Protein AF-A0A2N5LMN4-F1 (afdb_monomer_lite)

Structure (mmCIF, N/CA/C/O backbone):
data_AF-A0A2N5LMN4-F1
#
_entry.id   AF-A0A2N5LMN4-F1
#
loop_
_atom_site.group_PDB
_atom_site.id
_atom_site.type_symbol
_atom_site.label_atom_id
_atom_site.label_alt_id
_atom_site.label_comp_id
_atom_site.label_asym_id
_atom_site.label_entity_id
_atom_site.label_seq_id
_atom_site.pdbx_PDB_ins_code
_atom_site.Cartn_x
_atom_site.Cartn_y
_atom_site.Cartn_z
_atom_site.occupancy
_atom_site.B_iso_or_equiv
_atom_site.auth_seq_id
_atom_site.auth_comp_id
_atom_site.auth_asym_id
_atom_site.auth_atom_id
_atom_site.pdbx_PDB_model_num
ATOM 1 N N . ALA A 1 1 ? 57.954 19.249 -35.774 1.00 38.78 1 ALA A N 1
ATOM 2 C CA . ALA A 1 1 ? 56.878 18.925 -36.723 1.00 38.78 1 ALA A CA 1
ATOM 3 C C . ALA A 1 1 ? 55.792 18.229 -35.925 1.00 38.78 1 ALA A C 1
ATOM 5 O O . ALA A 1 1 ? 56.022 17.123 -35.459 1.00 38.78 1 ALA A O 1
ATOM 6 N N . THR A 1 2 ? 54.694 18.921 -35.638 1.00 41.50 2 THR A N 1
ATOM 7 C CA . THR A 1 2 ? 53.505 18.325 -35.022 1.00 41.50 2 THR A CA 1
ATOM 8 C C . THR A 1 2 ? 52.729 17.647 -36.142 1.00 41.50 2 THR A C 1
ATOM 10 O O . THR A 1 2 ? 52.097 18.325 -36.949 1.00 41.50 2 THR A O 1
ATOM 13 N N . GLY A 1 3 ? 52.885 16.331 -36.269 1.00 36.44 3 GLY A N 1
ATOM 14 C CA . GLY A 1 3 ? 52.046 15.541 -37.160 1.00 36.44 3 GLY A CA 1
ATOM 15 C C . GLY A 1 3 ? 50.649 15.480 -36.566 1.00 36.44 3 GLY A C 1
ATOM 16 O O . GLY A 1 3 ? 50.483 14.967 -35.465 1.00 36.44 3 GLY A O 1
ATOM 17 N N . SER A 1 4 ? 49.677 16.048 -37.273 1.00 46.72 4 SER A N 1
ATOM 18 C CA . SER A 1 4 ? 48.276 15.718 -37.049 1.00 46.72 4 SER A CA 1
ATOM 19 C C . SER A 1 4 ? 48.059 14.366 -37.710 1.00 46.72 4 SER A C 1
ATOM 21 O O . SER A 1 4 ? 48.217 14.258 -38.926 1.00 46.72 4 SER A O 1
ATOM 23 N N . ILE A 1 5 ? 47.778 13.339 -36.914 1.00 38.34 5 ILE A N 1
ATOM 24 C CA . ILE A 1 5 ? 47.216 12.103 -37.445 1.00 38.34 5 ILE A CA 1
ATOM 25 C C . ILE A 1 5 ? 45.751 12.459 -37.673 1.00 38.34 5 ILE A C 1
ATOM 27 O O . ILE A 1 5 ? 45.027 12.733 -36.719 1.00 38.34 5 ILE A O 1
ATOM 31 N N . VAL A 1 6 ? 45.383 12.652 -38.933 1.00 44.16 6 VAL A N 1
ATOM 32 C CA . VAL A 1 6 ? 43.977 12.664 -39.321 1.00 44.16 6 VAL A CA 1
ATOM 33 C C . VAL A 1 6 ? 43.634 11.194 -39.453 1.00 44.16 6 VAL A C 1
ATOM 35 O O . VAL A 1 6 ? 44.359 10.478 -40.144 1.00 44.16 6 VAL A O 1
ATOM 38 N N . ASP A 1 7 ? 42.624 10.755 -38.718 1.00 45.53 7 ASP A N 1
ATOM 39 C CA . ASP A 1 7 ? 42.033 9.444 -38.926 1.00 45.53 7 ASP A CA 1
ATOM 40 C C . ASP A 1 7 ? 41.632 9.312 -40.407 1.00 45.53 7 ASP A C 1
ATOM 42 O O . ASP A 1 7 ? 41.012 10.228 -40.959 1.00 45.53 7 ASP A O 1
ATOM 46 N N . GLU A 1 8 ? 42.086 8.248 -41.075 1.00 46.91 8 GLU A N 1
ATOM 47 C CA . GLU A 1 8 ? 41.847 8.049 -42.513 1.00 46.91 8 GLU A CA 1
ATOM 48 C C . GLU A 1 8 ? 40.387 7.682 -42.806 1.00 46.91 8 GLU A C 1
ATOM 50 O O . GLU A 1 8 ? 39.949 7.833 -43.949 1.00 46.91 8 GLU A O 1
ATOM 55 N N . ASP A 1 9 ? 39.621 7.301 -41.783 1.00 52.47 9 ASP A N 1
ATOM 56 C CA . ASP A 1 9 ? 38.286 6.729 -41.957 1.00 52.47 9 ASP A CA 1
ATOM 57 C C . ASP A 1 9 ? 37.180 7.804 -41.948 1.00 52.47 9 ASP A C 1
ATOM 59 O O . ASP A 1 9 ? 36.121 7.651 -42.562 1.00 52.47 9 ASP A O 1
ATOM 63 N N . ARG A 1 10 ? 37.465 9.004 -41.424 1.00 55.66 10 ARG A N 1
ATOM 64 C CA . ARG A 1 10 ? 36.512 10.128 -41.375 1.00 55.66 10 ARG A CA 1
ATOM 65 C C . ARG A 1 10 ? 36.539 11.002 -42.637 1.00 55.66 10 ARG A C 1
ATOM 67 O O . ARG A 1 10 ? 36.701 12.226 -42.581 1.00 55.66 10 ARG A O 1
ATOM 74 N N . VAL A 1 11 ? 36.383 10.385 -43.807 1.00 54.00 11 VAL A N 1
ATOM 75 C CA . VAL A 1 11 ? 36.211 11.089 -45.089 1.00 54.00 11 VAL A CA 1
ATOM 76 C C . VAL A 1 11 ? 34.722 11.289 -45.361 1.00 54.00 11 VAL A C 1
ATOM 78 O O . VAL A 1 11 ? 33.930 10.355 -45.317 1.00 54.00 11 VAL A O 1
ATOM 81 N N . ALA A 1 12 ? 34.313 12.515 -45.697 1.00 44.25 12 ALA A N 1
ATOM 82 C CA . ALA A 1 12 ? 32.936 12.777 -46.113 1.00 44.25 12 ALA A CA 1
ATOM 83 C C . ALA A 1 12 ? 32.581 11.927 -47.354 1.00 44.25 12 ALA A C 1
ATOM 85 O O . ALA A 1 12 ? 33.080 12.191 -48.450 1.00 44.25 12 ALA A O 1
ATOM 86 N N . GLY A 1 13 ? 31.730 10.912 -47.166 1.00 46.69 13 GLY A N 1
ATOM 87 C CA . GLY A 1 13 ? 31.318 9.957 -48.201 1.00 46.69 13 GLY A CA 1
ATOM 88 C C . GLY A 1 13 ? 32.035 8.598 -48.197 1.00 46.69 13 GLY A C 1
ATOM 89 O O . GLY A 1 13 ? 31.860 7.861 -49.165 1.00 46.69 13 GLY A O 1
ATOM 90 N N . SER A 1 14 ? 32.836 8.256 -47.175 1.00 49.00 14 SER A N 1
ATOM 91 C CA . SER A 1 14 ? 33.225 6.858 -46.916 1.00 49.00 14 SER A CA 1
ATOM 92 C C . SER A 1 14 ? 32.062 6.090 -46.271 1.00 49.00 14 SER A C 1
ATOM 94 O O . SER A 1 14 ? 31.255 6.664 -45.543 1.00 49.00 14 SER A O 1
ATOM 96 N N . GLU A 1 15 ? 31.978 4.790 -46.558 1.00 49.47 15 GLU A N 1
ATOM 97 C CA . GLU A 1 15 ? 31.007 3.849 -45.964 1.00 49.47 15 GLU A CA 1
ATOM 98 C C . GLU A 1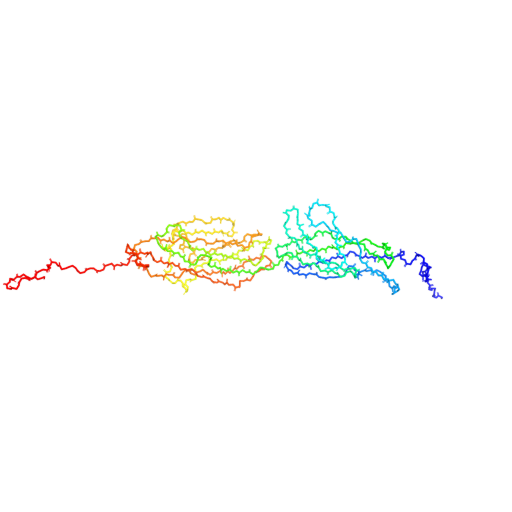 15 ? 31.416 3.413 -44.538 1.00 49.47 15 GLU A C 1
ATOM 100 O O . GLU A 1 15 ? 30.719 2.629 -43.910 1.00 49.47 15 GLU A O 1
ATOM 105 N N . ASP A 1 16 ? 32.553 3.909 -44.037 1.00 51.91 16 ASP A N 1
ATOM 106 C CA . ASP A 1 16 ? 33.175 3.526 -42.765 1.00 51.91 16 ASP A CA 1
ATOM 107 C C . ASP A 1 16 ? 33.390 4.774 -41.895 1.00 51.91 16 ASP A C 1
ATOM 109 O O . ASP A 1 16 ? 34.508 5.219 -41.661 1.00 51.91 16 ASP A O 1
ATOM 113 N N . ARG A 1 17 ? 32.289 5.442 -41.533 1.00 56.84 17 ARG A N 1
ATOM 114 C CA . ARG A 1 17 ? 32.296 6.650 -40.679 1.00 56.84 17 ARG A CA 1
ATOM 115 C C . ARG A 1 17 ? 31.965 6.351 -39.215 1.00 56.84 17 ARG A C 1
ATOM 117 O O . ARG A 1 17 ? 31.914 7.288 -38.433 1.00 56.84 17 ARG A O 1
ATOM 124 N N . LEU A 1 18 ? 31.709 5.081 -38.894 1.00 58.38 18 LEU A N 1
ATOM 125 C CA . LEU A 1 18 ? 31.114 4.614 -37.635 1.00 58.38 18 LEU A CA 1
ATOM 126 C C . LEU A 1 18 ? 31.925 3.484 -36.981 1.00 58.38 18 LEU A C 1
ATOM 128 O O . LEU A 1 18 ? 31.444 2.851 -36.049 1.00 58.38 18 LEU A O 1
ATOM 132 N N . GLY A 1 19 ? 33.145 3.204 -37.457 1.00 56.34 19 GLY A N 1
ATOM 133 C CA . GLY A 1 19 ? 33.986 2.111 -36.949 1.00 56.34 19 GLY A CA 1
ATOM 134 C C . GLY A 1 19 ? 34.370 2.216 -35.462 1.00 56.34 19 GLY A C 1
ATOM 135 O O . GLY A 1 19 ? 34.891 1.249 -34.906 1.00 56.34 19 GLY A O 1
ATOM 136 N N . ASP A 1 20 ? 34.105 3.358 -34.821 1.00 69.62 20 ASP A N 1
ATOM 137 C CA . ASP A 1 20 ? 34.269 3.627 -33.389 1.00 69.62 20 ASP A CA 1
ATOM 138 C C . ASP A 1 20 ? 32.973 4.105 -32.695 1.00 69.62 20 ASP A C 1
ATOM 140 O O . ASP A 1 20 ? 33.034 4.645 -31.582 1.00 69.62 20 ASP A O 1
ATOM 144 N N . PHE A 1 21 ? 31.805 3.911 -33.328 1.00 85.62 21 PHE A N 1
ATOM 145 C CA . PHE A 1 21 ? 30.525 4.205 -32.690 1.00 85.62 21 PHE A CA 1
ATOM 146 C C . PHE A 1 21 ? 30.340 3.311 -31.462 1.00 85.62 21 PHE A C 1
ATOM 148 O O . PHE A 1 21 ? 30.581 2.107 -31.513 1.00 85.62 21 PHE A O 1
ATOM 155 N N . ASN A 1 22 ? 29.934 3.931 -30.361 1.00 87.38 22 ASN A N 1
ATOM 156 C CA . ASN A 1 22 ? 29.545 3.257 -29.140 1.00 87.38 22 ASN A CA 1
ATOM 157 C C . ASN A 1 22 ? 28.448 4.082 -28.478 1.00 87.38 22 ASN A C 1
ATOM 159 O O . ASN A 1 22 ? 28.587 5.300 -28.316 1.00 87.38 22 ASN A O 1
ATOM 163 N N . ASP A 1 23 ? 27.419 3.392 -28.046 1.00 92.25 23 ASP A N 1
ATOM 164 C CA . ASP A 1 23 ? 26.412 3.822 -27.103 1.00 92.25 23 ASP A CA 1
ATOM 165 C C . ASP A 1 23 ? 26.668 3.077 -25.780 1.00 92.25 23 ASP A C 1
ATOM 167 O O . ASP A 1 23 ? 27.252 1.995 -25.745 1.00 92.25 23 ASP A O 1
ATOM 171 N N . GLY A 1 24 ? 26.436 3.729 -24.652 1.00 93.12 24 GLY A N 1
ATOM 172 C CA . GLY A 1 24 ? 26.630 3.102 -23.344 1.00 93.12 24 GLY A CA 1
ATOM 173 C C . GLY A 1 24 ? 25.316 2.542 -22.819 1.00 93.12 24 GLY A C 1
ATOM 174 O O . GLY A 1 24 ? 24.253 2.994 -23.211 1.00 93.12 24 GLY A O 1
ATOM 175 N N . ASP A 1 25 ? 25.380 1.641 -21.841 1.00 95.94 25 ASP A N 1
ATOM 176 C CA . ASP A 1 25 ? 24.176 1.280 -21.090 1.00 95.94 25 ASP A CA 1
ATOM 177 C C . ASP A 1 25 ? 23.710 2.452 -20.198 1.00 95.94 25 ASP A C 1
ATOM 179 O O . ASP A 1 25 ? 24.528 3.145 -19.565 1.00 95.94 25 ASP A O 1
ATOM 183 N N . GLU A 1 26 ? 22.396 2.635 -20.061 1.00 97.25 26 GLU A N 1
ATOM 184 C CA . GLU A 1 26 ? 21.800 3.502 -19.049 1.00 97.25 26 GLU A CA 1
ATOM 185 C C . GLU A 1 26 ? 21.490 2.748 -17.760 1.00 97.25 26 GLU A C 1
ATOM 187 O O . GLU A 1 26 ? 20.985 1.626 -17.734 1.00 97.25 26 GLU A O 1
ATOM 192 N N . ALA A 1 27 ? 21.686 3.447 -16.647 1.00 96.69 27 ALA A N 1
ATOM 193 C CA . ALA A 1 27 ? 21.195 3.022 -15.351 1.00 96.69 27 ALA A CA 1
ATOM 194 C C . ALA A 1 27 ? 20.468 4.185 -14.681 1.00 96.69 27 ALA A C 1
ATOM 196 O O . ALA A 1 27 ? 21.027 5.277 -14.538 1.00 96.69 27 ALA A O 1
ATOM 197 N N . GLN A 1 28 ? 19.236 3.946 -14.243 1.00 98.00 28 GLN A N 1
ATOM 198 C CA . GLN A 1 28 ? 18.449 4.901 -13.471 1.00 98.00 28 GLN A CA 1
ATOM 199 C C . GLN A 1 28 ? 17.879 4.267 -12.210 1.00 98.00 28 GLN A C 1
ATOM 201 O O . GLN A 1 28 ? 17.672 3.059 -12.111 1.00 98.00 28 GLN A O 1
ATOM 206 N N . SER A 1 29 ? 17.571 5.126 -11.247 1.00 97.50 29 SER A N 1
ATOM 207 C CA . SER A 1 29 ? 16.811 4.754 -10.064 1.00 97.50 29 SER A CA 1
ATOM 208 C C . SER A 1 29 ? 15.729 5.781 -9.790 1.00 97.50 29 SER A C 1
ATOM 210 O O . SER A 1 29 ? 15.944 6.973 -10.021 1.00 97.50 29 SER A O 1
ATOM 212 N N . THR A 1 30 ? 14.603 5.338 -9.248 1.00 97.06 30 THR A N 1
ATOM 213 C CA . THR A 1 30 ? 13.502 6.216 -8.840 1.00 97.06 30 THR A CA 1
ATOM 214 C C . THR A 1 30 ? 12.899 5.750 -7.529 1.00 97.06 30 THR A C 1
ATOM 216 O O . THR A 1 30 ? 13.002 4.572 -7.202 1.00 97.06 30 THR A O 1
ATOM 219 N N . ASP A 1 31 ? 12.270 6.652 -6.787 1.00 94.12 31 ASP A N 1
ATOM 220 C CA . ASP A 1 31 ? 11.513 6.273 -5.597 1.00 94.12 31 ASP A CA 1
ATOM 221 C C . ASP A 1 31 ? 10.206 5.569 -6.007 1.00 94.12 31 ASP A C 1
ATOM 223 O O . ASP A 1 31 ? 9.641 5.835 -7.073 1.00 94.12 31 ASP A O 1
ATOM 227 N N . GLN A 1 32 ? 9.706 4.686 -5.146 1.00 94.44 32 GLN A N 1
ATOM 228 C CA . GLN A 1 32 ? 8.432 3.986 -5.311 1.00 94.44 32 GLN A CA 1
ATOM 229 C C . GLN A 1 32 ? 7.298 4.942 -5.720 1.00 94.44 32 GLN A C 1
ATOM 231 O O . GLN A 1 32 ? 7.093 6.003 -5.122 1.00 94.44 32 GLN A O 1
ATOM 236 N N . GLY A 1 33 ? 6.570 4.573 -6.776 1.00 91.12 33 GLY A N 1
ATOM 237 C CA . GLY A 1 33 ? 5.482 5.376 -7.338 1.00 91.12 33 GLY A CA 1
ATOM 238 C C . GLY A 1 33 ? 5.904 6.691 -8.017 1.00 91.12 33 GLY A C 1
ATOM 239 O O . GLY A 1 33 ? 5.030 7.429 -8.476 1.00 91.12 33 GLY A O 1
ATOM 240 N N . GLN A 1 34 ? 7.201 7.016 -8.102 1.00 94.19 34 GLN A N 1
ATOM 241 C CA . GLN A 1 34 ? 7.687 8.218 -8.787 1.00 94.19 34 GLN A CA 1
ATOM 242 C C . GLN A 1 34 ? 8.164 7.899 -10.210 1.00 94.19 34 GLN A C 1
ATOM 244 O O . GLN A 1 34 ? 8.996 7.007 -10.394 1.00 94.19 34 GLN A O 1
ATOM 249 N N . PRO A 1 35 ? 7.693 8.630 -11.236 1.00 97.69 35 PRO A N 1
ATOM 250 C CA . PRO A 1 35 ? 8.157 8.428 -12.600 1.00 97.69 35 PRO A CA 1
ATOM 251 C C . PRO A 1 35 ? 9.598 8.915 -12.786 1.00 97.69 35 PRO A C 1
ATOM 253 O O . PRO A 1 35 ? 10.006 9.931 -12.220 1.00 97.69 35 PRO A O 1
ATOM 256 N N . VAL A 1 36 ? 10.339 8.240 -13.662 1.00 98.31 36 VAL A N 1
ATOM 257 C CA . VAL A 1 36 ? 11.696 8.611 -14.082 1.00 98.31 36 VAL A CA 1
ATOM 258 C C . VAL A 1 36 ? 11.758 8.761 -15.593 1.00 98.31 36 VAL A C 1
ATOM 260 O O . VAL A 1 36 ? 11.052 8.077 -16.331 1.00 98.31 36 VAL A O 1
ATOM 263 N N . SER A 1 37 ? 12.556 9.708 -16.074 1.00 98.31 37 SER A N 1
ATOM 264 C CA . SER A 1 37 ? 12.736 9.970 -17.504 1.00 98.31 37 SER A CA 1
ATOM 265 C C . SER A 1 37 ? 14.202 10.202 -17.825 1.00 98.31 37 SER A C 1
ATOM 267 O O . SER A 1 37 ? 14.949 10.698 -16.981 1.00 98.31 37 SER A O 1
ATOM 269 N N . GLY A 1 38 ? 14.582 9.883 -19.054 1.00 98.00 38 GLY A N 1
ATOM 270 C CA . GLY A 1 38 ? 15.931 10.056 -19.578 1.00 98.00 38 GLY A CA 1
ATOM 271 C C . GLY A 1 38 ? 15.933 9.967 -21.098 1.00 98.00 38 GLY A C 1
ATOM 272 O O . GLY A 1 38 ? 14.867 9.972 -21.726 1.00 98.00 38 GLY A O 1
ATOM 273 N N . ASN A 1 39 ? 17.125 9.881 -21.680 1.00 97.94 39 ASN A N 1
ATOM 274 C CA . ASN A 1 39 ? 17.293 9.644 -23.103 1.00 97.94 39 ASN A CA 1
ATOM 275 C C . ASN A 1 39 ? 18.302 8.506 -23.335 1.00 97.94 39 ASN A C 1
ATOM 277 O O . ASN A 1 39 ? 19.409 8.551 -22.810 1.00 97.94 39 ASN A O 1
ATOM 281 N N . LEU A 1 40 ? 17.902 7.507 -24.126 1.00 97.75 40 LEU A N 1
ATOM 282 C CA . LEU A 1 40 ? 18.684 6.308 -24.485 1.00 97.75 40 LEU A CA 1
ATOM 283 C C . LEU A 1 40 ? 19.857 6.581 -25.452 1.00 97.75 40 LEU A C 1
ATOM 285 O O . LEU A 1 40 ? 20.449 5.659 -25.986 1.00 97.75 40 LEU A O 1
ATOM 289 N N . LEU A 1 41 ? 20.106 7.844 -25.806 1.00 95.94 41 LEU A N 1
ATOM 290 C CA . LEU A 1 41 ? 21.197 8.260 -26.695 1.00 95.94 41 LEU A CA 1
ATOM 291 C C . LEU A 1 41 ? 22.166 9.230 -25.992 1.00 95.94 41 LEU A C 1
ATOM 293 O O . LEU A 1 41 ? 23.027 9.837 -26.643 1.00 95.94 41 LEU A O 1
ATOM 297 N N . ASP A 1 42 ? 22.016 9.433 -24.676 1.00 92.00 42 ASP A N 1
ATOM 298 C CA . ASP A 1 42 ? 22.761 10.437 -23.897 1.00 92.00 42 ASP A CA 1
ATOM 299 C C . ASP A 1 42 ? 24.276 10.161 -23.838 1.00 92.00 42 ASP A C 1
ATOM 301 O O . ASP A 1 42 ? 25.069 11.073 -23.579 1.00 92.00 42 ASP A O 1
ATOM 305 N N . ASN A 1 43 ? 24.698 8.920 -24.075 1.00 88.88 43 ASN A N 1
ATOM 306 C CA . ASN A 1 43 ? 26.083 8.458 -23.969 1.00 88.88 43 ASN A CA 1
ATOM 307 C C . ASN A 1 43 ? 26.681 8.008 -25.326 1.00 88.88 43 ASN A C 1
ATOM 309 O O . ASN A 1 43 ? 27.771 7.429 -25.343 1.00 88.88 43 ASN A O 1
ATOM 313 N N . THR A 1 44 ? 26.036 8.360 -26.448 1.00 88.94 44 THR A N 1
ATOM 314 C CA . THR A 1 44 ? 26.542 8.099 -27.809 1.00 88.94 44 THR A CA 1
ATOM 315 C C . THR A 1 44 ? 27.872 8.814 -28.097 1.00 88.94 44 THR A C 1
ATOM 317 O O . THR A 1 44 ? 28.087 9.976 -27.733 1.00 88.94 44 THR A O 1
ATOM 320 N N . SER A 1 45 ? 28.789 8.138 -28.797 1.00 87.69 45 SER A N 1
ATOM 321 C CA . SER A 1 45 ? 30.105 8.689 -29.171 1.00 87.69 45 SER A CA 1
ATOM 322 C C . SER A 1 45 ? 30.106 9.536 -30.457 1.00 87.69 45 SER A C 1
ATOM 324 O O . SER A 1 45 ? 31.115 10.178 -30.770 1.00 87.69 45 SER A O 1
ATOM 326 N N . GLU A 1 46 ? 28.993 9.584 -31.197 1.00 84.00 46 GLU A N 1
ATOM 327 C CA . GLU A 1 46 ? 28.893 10.279 -32.486 1.00 84.00 46 GLU A CA 1
ATOM 328 C C . GLU A 1 46 ? 28.942 11.811 -32.335 1.00 84.00 46 GLU A C 1
ATOM 330 O O . GLU A 1 46 ? 28.212 12.424 -31.559 1.00 84.00 46 GLU A O 1
ATOM 335 N N . THR A 1 47 ? 29.794 12.468 -33.126 1.00 76.62 47 THR A N 1
ATOM 336 C CA . THR A 1 47 ? 30.022 13.927 -33.066 1.00 76.62 47 THR A CA 1
ATOM 337 C C . THR A 1 47 ? 29.752 14.648 -34.386 1.00 76.62 47 THR A C 1
ATOM 339 O O . THR A 1 47 ? 29.890 15.874 -34.474 1.00 76.62 47 THR A O 1
ATOM 342 N N . ASP A 1 48 ? 29.404 13.913 -35.435 1.00 80.31 48 ASP A N 1
ATOM 343 C CA . ASP A 1 48 ? 29.111 14.406 -36.764 1.00 80.31 48 ASP A CA 1
ATOM 344 C C . ASP A 1 48 ? 27.631 14.803 -36.880 1.00 80.31 48 ASP A C 1
ATOM 346 O O . ASP A 1 48 ? 26.747 13.951 -36.954 1.00 80.31 48 ASP A O 1
ATOM 350 N N . PRO A 1 49 ? 27.326 16.107 -36.996 1.00 77.25 49 PRO A N 1
ATOM 351 C CA . PRO A 1 49 ? 25.948 16.590 -37.034 1.00 77.25 49 PRO A CA 1
ATOM 352 C C . PRO A 1 49 ? 25.191 16.209 -38.317 1.00 77.25 49 PRO A C 1
ATOM 354 O O . PRO A 1 49 ? 24.020 16.559 -38.456 1.00 77.25 49 PRO A O 1
ATOM 357 N N . SER A 1 50 ? 25.850 15.578 -39.298 1.00 82.12 50 SER A N 1
ATOM 358 C CA . SER A 1 50 ? 25.188 15.043 -40.494 1.00 82.12 50 SER A CA 1
ATOM 359 C C . SER A 1 50 ? 24.592 13.652 -40.290 1.00 82.12 50 SER A C 1
ATOM 361 O O . SER A 1 50 ? 23.810 13.216 -41.136 1.00 82.12 50 SER A O 1
ATOM 363 N N . ILE A 1 51 ? 24.944 12.975 -39.197 1.00 82.56 51 ILE A N 1
ATOM 364 C CA . ILE A 1 51 ? 24.414 11.666 -38.827 1.00 82.56 51 ILE A CA 1
ATOM 365 C C . ILE A 1 51 ? 23.256 11.899 -37.859 1.00 82.56 51 ILE A C 1
ATOM 367 O O . ILE A 1 51 ? 23.369 12.636 -36.884 1.00 82.56 51 ILE A O 1
ATOM 371 N N . SER A 1 52 ? 22.097 11.342 -38.195 1.00 89.94 52 SER A N 1
ATOM 372 C CA . SER A 1 52 ? 20.927 11.345 -37.317 1.00 89.94 52 SER A CA 1
ATOM 373 C C . SER A 1 52 ? 20.843 9.986 -36.648 1.00 89.94 52 SER A C 1
ATOM 375 O O . SER A 1 52 ? 20.884 8.981 -37.354 1.00 89.94 52 SER A O 1
ATOM 377 N N . LEU A 1 53 ? 20.734 9.981 -35.323 1.00 94.12 53 LEU A N 1
ATOM 378 C CA . LEU A 1 53 ? 20.570 8.775 -34.523 1.00 94.12 53 LEU A CA 1
ATOM 379 C C . LEU A 1 53 ? 19.118 8.631 -34.083 1.00 94.12 53 LEU A C 1
ATOM 381 O O . LEU A 1 53 ? 18.410 9.625 -33.889 1.00 94.12 53 LEU A O 1
ATOM 385 N N . SER A 1 54 ? 18.687 7.388 -33.939 1.00 96.75 54 SER A N 1
ATOM 386 C CA . SER A 1 54 ? 17.390 7.032 -33.380 1.00 96.75 54 SER A CA 1
ATOM 387 C C . SER A 1 54 ? 17.454 5.674 -32.697 1.00 96.75 54 SER A C 1
ATOM 389 O O . SER A 1 54 ? 18.372 4.898 -32.946 1.00 96.75 54 SER A O 1
ATOM 391 N N . VAL A 1 55 ? 16.459 5.390 -31.867 1.00 97.75 55 VAL A N 1
ATOM 392 C CA . VAL A 1 55 ? 16.297 4.108 -31.183 1.00 97.75 55 VAL A CA 1
ATOM 393 C C . VAL A 1 55 ? 15.308 3.223 -31.937 1.00 97.75 55 VAL A C 1
ATOM 395 O O . VAL A 1 55 ? 14.238 3.676 -32.365 1.00 97.75 55 VAL A O 1
ATOM 398 N N . SER A 1 56 ? 15.656 1.947 -32.076 1.00 97.31 56 SER A N 1
ATOM 399 C CA . SER A 1 56 ? 14.844 0.898 -32.693 1.00 97.31 56 SER A CA 1
ATOM 400 C C . SER A 1 56 ? 14.906 -0.389 -31.866 1.00 97.31 56 SER A C 1
ATOM 402 O O . SER A 1 56 ? 15.699 -0.499 -30.938 1.00 97.31 56 SER A O 1
ATOM 404 N N . ASN A 1 57 ? 14.040 -1.349 -32.203 1.00 97.31 57 ASN A N 1
ATOM 405 C CA . ASN A 1 57 ? 14.018 -2.695 -31.623 1.00 97.31 57 ASN A CA 1
ATOM 406 C C . ASN A 1 57 ? 14.105 -2.704 -30.084 1.00 97.31 57 ASN A C 1
ATOM 408 O O . ASN A 1 57 ? 14.866 -3.467 -29.503 1.00 97.31 57 ASN A O 1
ATOM 412 N N . VAL A 1 58 ? 13.332 -1.836 -29.427 1.00 98.62 58 VAL A N 1
ATOM 413 C CA . VAL A 1 58 ? 13.273 -1.812 -27.964 1.00 98.62 58 VAL A CA 1
ATOM 414 C C . VAL A 1 58 ? 12.558 -3.070 -27.494 1.00 98.62 58 VAL A C 1
ATOM 416 O O . VAL A 1 58 ? 11.444 -3.344 -27.951 1.00 98.62 58 VAL A O 1
ATOM 419 N N . GLN A 1 59 ? 13.187 -3.827 -26.602 1.00 98.62 59 GLN A N 1
ATOM 420 C CA . GLN A 1 59 ? 12.698 -5.112 -26.129 1.00 98.62 59 GLN A CA 1
ATOM 421 C C . GLN A 1 59 ? 12.756 -5.227 -24.607 1.00 98.62 59 GLN A C 1
ATOM 423 O O . GLN A 1 59 ? 13.755 -4.864 -23.995 1.00 98.62 59 GLN A O 1
ATOM 428 N N . VAL A 1 60 ? 11.701 -5.772 -24.005 1.00 98.50 60 VAL A N 1
ATOM 429 C CA . VAL A 1 60 ? 11.611 -6.076 -22.568 1.00 98.50 60 VAL A CA 1
ATOM 430 C C . VAL A 1 60 ? 10.648 -7.244 -22.369 1.00 98.50 60 VAL A C 1
ATOM 432 O O . VAL A 1 60 ? 9.722 -7.410 -23.156 1.00 98.50 60 VAL A O 1
ATOM 435 N N . ASP A 1 61 ? 10.861 -8.059 -21.343 1.00 98.31 61 ASP A N 1
ATOM 436 C CA . ASP A 1 61 ? 9.895 -9.080 -20.924 1.00 98.31 61 ASP A CA 1
ATOM 437 C C . ASP A 1 61 ? 8.708 -8.383 -20.237 1.00 98.31 61 ASP A C 1
ATOM 439 O O . ASP A 1 61 ? 8.859 -7.845 -19.135 1.00 98.31 61 ASP A O 1
ATOM 443 N N . THR A 1 62 ? 7.561 -8.284 -20.922 1.00 98.25 62 THR A N 1
ATOM 444 C CA . THR A 1 62 ? 6.428 -7.482 -20.421 1.00 98.25 62 THR A CA 1
ATOM 445 C C . THR A 1 62 ? 5.501 -8.244 -19.485 1.00 98.25 62 THR A C 1
ATOM 447 O O . THR A 1 62 ? 4.730 -7.599 -18.771 1.00 98.25 62 THR A O 1
ATOM 450 N N . ASP A 1 63 ? 5.565 -9.576 -19.459 1.00 97.56 63 ASP A N 1
ATOM 451 C CA . ASP A 1 63 ? 4.672 -10.425 -18.663 1.00 97.56 63 ASP A CA 1
ATOM 452 C C . ASP A 1 63 ? 5.390 -11.451 -17.771 1.00 97.56 63 ASP A C 1
ATOM 454 O O . ASP A 1 63 ? 4.743 -12.260 -17.102 1.00 97.56 63 ASP A O 1
ATOM 458 N N . GLY A 1 64 ? 6.719 -11.392 -17.707 1.00 96.81 64 GLY A N 1
ATOM 459 C CA . GLY A 1 64 ? 7.545 -12.230 -16.848 1.00 96.81 64 GLY A CA 1
ATOM 460 C C . GLY A 1 64 ? 7.642 -13.684 -17.311 1.00 96.81 64 GLY A C 1
ATOM 461 O O . GLY A 1 64 ? 8.047 -14.542 -16.515 1.00 96.81 64 GLY A O 1
ATOM 462 N N . ASP A 1 65 ? 7.254 -14.007 -18.549 1.00 97.19 65 ASP A N 1
ATOM 463 C CA . ASP A 1 65 ? 7.329 -15.367 -19.091 1.00 97.19 65 ASP A CA 1
ATOM 464 C C . ASP A 1 65 ? 8.741 -15.757 -19.584 1.00 97.19 65 ASP A C 1
ATOM 466 O O . ASP A 1 65 ? 9.004 -16.932 -19.892 1.00 97.19 65 ASP A O 1
ATOM 470 N N . GLY A 1 66 ? 9.677 -14.801 -19.583 1.00 96.62 66 GLY A N 1
ATOM 471 C CA . GLY A 1 66 ? 11.057 -14.948 -20.036 1.00 96.62 66 GLY A CA 1
ATOM 472 C C . GLY A 1 66 ? 11.251 -14.743 -21.541 1.00 96.62 66 GLY A C 1
ATOM 473 O O . GLY A 1 66 ? 12.342 -15.036 -22.050 1.00 96.62 66 GLY A O 1
ATOM 474 N N . VAL A 1 67 ? 10.228 -14.294 -22.268 1.00 97.62 67 VAL A N 1
ATOM 475 C CA . VAL A 1 67 ? 10.273 -13.937 -23.688 1.00 97.62 67 VAL A CA 1
ATOM 476 C C . VAL A 1 67 ? 10.251 -12.419 -23.824 1.00 97.62 67 VAL A C 1
ATOM 478 O O . VAL A 1 67 ? 9.452 -11.721 -23.224 1.00 97.62 67 VAL A O 1
ATOM 481 N N . LEU A 1 68 ? 11.156 -11.894 -24.648 1.00 98.06 68 LEU A N 1
ATOM 482 C CA . LEU A 1 68 ? 11.214 -10.463 -24.915 1.00 98.06 68 LEU A CA 1
ATOM 483 C C . LEU A 1 68 ? 10.103 -10.023 -25.878 1.00 98.06 68 LEU A C 1
ATOM 485 O O . LEU A 1 68 ? 9.951 -10.593 -26.965 1.00 98.06 68 LEU A O 1
ATOM 489 N N . ASP A 1 69 ? 9.415 -8.943 -25.520 1.00 98.38 69 ASP A N 1
ATOM 490 C CA . ASP A 1 69 ? 8.400 -8.270 -26.324 1.00 98.38 69 ASP A CA 1
ATOM 491 C C . ASP A 1 69 ? 8.906 -6.942 -26.875 1.00 98.38 69 ASP A C 1
ATOM 493 O O . ASP A 1 69 ? 9.706 -6.247 -26.256 1.00 98.38 69 ASP A O 1
ATOM 497 N N . THR A 1 70 ? 8.399 -6.546 -28.042 1.00 98.06 70 THR A N 1
ATOM 498 C CA . THR A 1 70 ? 8.753 -5.262 -28.656 1.00 98.06 70 THR A CA 1
ATOM 499 C C . THR A 1 70 ? 7.952 -4.105 -28.063 1.00 98.06 70 THR A C 1
ATOM 501 O O . THR A 1 70 ? 6.721 -4.092 -28.132 1.00 98.06 70 THR A O 1
ATOM 504 N N . ILE A 1 71 ? 8.657 -3.071 -27.609 1.00 98.19 71 ILE A N 1
ATOM 505 C CA . ILE A 1 71 ? 8.090 -1.788 -27.190 1.00 98.19 71 ILE A CA 1
ATOM 506 C C . ILE A 1 71 ? 8.018 -0.824 -28.387 1.00 98.19 71 ILE A C 1
ATOM 508 O O . ILE A 1 71 ? 9.024 -0.609 -29.072 1.00 98.19 71 ILE A O 1
ATOM 512 N N . PRO A 1 72 ? 6.856 -0.203 -28.667 1.00 97.81 72 PRO A N 1
ATOM 513 C CA . PRO A 1 72 ? 6.753 0.840 -29.682 1.00 97.81 72 PRO A CA 1
ATOM 514 C C . PRO A 1 72 ? 7.604 2.070 -29.337 1.00 97.81 72 PRO A C 1
ATOM 516 O O . PRO A 1 72 ? 7.520 2.605 -28.234 1.00 97.81 72 PRO A O 1
ATOM 519 N N . THR A 1 73 ? 8.362 2.580 -30.311 1.00 97.88 73 THR A N 1
ATOM 520 C CA . THR A 1 73 ? 9.163 3.814 -30.182 1.00 97.88 73 THR A CA 1
ATOM 521 C C . THR A 1 73 ? 8.403 5.071 -30.637 1.00 97.88 73 THR A C 1
ATOM 523 O O . THR A 1 73 ? 8.982 6.020 -31.170 1.00 97.88 73 THR A O 1
ATOM 526 N N . ASP A 1 74 ? 7.080 5.092 -30.462 1.00 97.62 74 ASP A N 1
ATOM 527 C CA . ASP A 1 74 ? 6.185 6.188 -30.866 1.00 97.62 74 ASP A CA 1
ATOM 528 C C . ASP A 1 74 ? 5.572 6.955 -29.679 1.00 97.62 74 ASP A C 1
ATOM 530 O O . ASP A 1 74 ? 4.649 7.756 -29.859 1.00 97.62 74 ASP A O 1
ATOM 534 N N . GLY A 1 75 ? 6.086 6.713 -28.471 1.00 97.31 75 GLY A N 1
ATOM 535 C CA . GLY A 1 75 ? 5.595 7.303 -27.230 1.00 97.31 75 GLY A CA 1
ATOM 536 C C . GLY A 1 75 ? 4.340 6.628 -26.673 1.00 97.31 75 GLY A C 1
ATOM 537 O O . GLY A 1 75 ? 3.769 7.129 -25.703 1.00 97.31 75 GLY A O 1
ATOM 538 N N . THR A 1 76 ? 3.890 5.510 -27.250 1.00 97.94 76 THR A N 1
ATOM 539 C CA . THR A 1 76 ? 2.773 4.733 -26.699 1.00 97.94 76 THR A CA 1
ATOM 540 C C . THR A 1 76 ? 3.194 4.031 -25.402 1.00 97.94 76 THR A C 1
ATOM 542 O O . THR A 1 76 ? 4.195 3.313 -25.401 1.00 97.94 76 THR A O 1
ATOM 545 N N . PRO A 1 77 ? 2.441 4.190 -24.295 1.00 98.06 77 PRO A N 1
ATOM 546 C CA . PRO A 1 77 ? 2.730 3.476 -23.056 1.00 98.06 77 PRO A CA 1
ATOM 547 C C . PRO A 1 77 ? 2.544 1.969 -23.224 1.00 98.06 77 PRO A C 1
ATOM 549 O O . PRO A 1 77 ? 1.502 1.520 -23.706 1.00 98.06 77 PRO A O 1
ATOM 552 N N . THR A 1 78 ? 3.527 1.197 -22.772 1.00 98.56 78 THR A N 1
ATOM 553 C CA . THR A 1 78 ? 3.451 -0.263 -22.660 1.00 98.56 78 THR A CA 1
ATOM 554 C C . THR A 1 78 ? 3.493 -0.648 -21.191 1.00 98.56 78 THR A C 1
ATOM 556 O O . THR A 1 78 ? 4.292 -0.093 -20.437 1.00 98.56 78 THR A O 1
ATOM 559 N N . ALA A 1 79 ? 2.590 -1.526 -20.760 1.00 98.50 79 ALA A N 1
ATOM 560 C CA . ALA A 1 79 ? 2.555 -2.023 -19.389 1.00 98.50 79 ALA A CA 1
ATOM 561 C C . ALA A 1 79 ? 3.562 -3.165 -19.213 1.00 98.50 79 ALA A C 1
ATOM 563 O O . ALA A 1 79 ? 3.785 -3.928 -20.148 1.00 98.50 79 ALA A O 1
ATOM 564 N N . ILE A 1 80 ? 4.133 -3.264 -18.017 1.00 98.69 80 ILE A N 1
ATOM 565 C CA . ILE A 1 80 ? 5.034 -4.337 -17.602 1.00 98.69 80 ILE A CA 1
ATOM 566 C C . ILE A 1 80 ? 4.447 -4.949 -16.328 1.00 98.69 80 ILE A C 1
ATOM 568 O O . ILE A 1 80 ? 4.098 -4.223 -15.389 1.00 98.69 80 ILE A O 1
ATOM 572 N N . THR A 1 81 ? 4.328 -6.269 -16.303 1.00 98.50 81 THR A N 1
ATOM 573 C CA . THR A 1 81 ? 3.873 -7.076 -15.166 1.00 98.50 81 THR A CA 1
ATOM 574 C C . THR A 1 81 ? 4.887 -8.170 -14.861 1.00 98.50 81 THR A C 1
ATOM 576 O O . THR A 1 81 ? 5.690 -8.534 -15.716 1.00 98.50 81 THR A O 1
ATOM 579 N N . ASP A 1 82 ? 4.846 -8.707 -13.647 1.00 97.00 82 ASP A N 1
ATOM 580 C CA . ASP A 1 82 ? 5.583 -9.920 -13.311 1.00 97.00 82 ASP A CA 1
ATOM 581 C C . ASP A 1 82 ? 4.878 -11.187 -13.845 1.00 97.00 82 ASP A C 1
ATOM 583 O O . ASP A 1 82 ? 3.774 -11.134 -14.391 1.00 97.00 82 ASP A O 1
ATOM 587 N N . VAL A 1 83 ? 5.490 -12.350 -13.602 1.00 97.12 83 VAL A N 1
ATOM 588 C CA . VAL A 1 83 ? 4.970 -13.671 -14.009 1.00 97.12 83 VAL A CA 1
ATOM 589 C C . VAL A 1 83 ? 3.599 -14.027 -13.405 1.00 97.12 83 VAL A C 1
ATOM 591 O O . VAL A 1 83 ? 2.906 -14.923 -13.895 1.00 97.12 83 VAL A O 1
ATOM 594 N N . ASN A 1 84 ? 3.203 -13.371 -12.312 1.00 96.44 84 ASN A N 1
ATOM 595 C CA . ASN A 1 84 ? 1.909 -13.560 -11.657 1.00 96.44 84 ASN A CA 1
ATOM 596 C C . ASN A 1 84 ? 0.848 -12.576 -12.177 1.00 96.44 84 ASN A C 1
ATOM 598 O O . ASN A 1 84 ? -0.330 -12.718 -11.837 1.00 96.44 84 ASN A O 1
ATOM 602 N N . GLY A 1 85 ? 1.241 -11.630 -13.032 1.00 96.31 85 GLY A N 1
ATOM 603 C CA . GLY A 1 85 ? 0.403 -10.540 -13.515 1.00 96.31 85 GLY A CA 1
ATOM 604 C C . GLY A 1 85 ? 0.337 -9.351 -12.556 1.00 96.31 85 GLY A C 1
ATOM 605 O O . GLY A 1 85 ? -0.515 -8.481 -12.752 1.00 96.31 85 GLY A O 1
ATOM 606 N N . ASP A 1 86 ? 1.197 -9.301 -11.536 1.00 95.94 86 ASP A N 1
ATOM 607 C CA . ASP A 1 86 ? 1.296 -8.158 -10.635 1.00 95.94 86 ASP A CA 1
ATOM 608 C C . ASP A 1 86 ? 1.976 -6.986 -11.378 1.00 95.94 86 ASP A C 1
ATOM 610 O O . ASP A 1 86 ? 2.999 -7.183 -12.043 1.00 95.94 86 ASP A O 1
ATOM 614 N N . PRO A 1 87 ? 1.417 -5.761 -11.340 1.00 97.12 87 PRO A N 1
ATOM 615 C CA . PRO A 1 87 ? 1.974 -4.625 -12.074 1.00 97.12 87 PRO A CA 1
ATOM 616 C C . PRO A 1 87 ? 3.369 -4.210 -11.590 1.00 97.12 87 PRO A C 1
ATOM 618 O O . PRO A 1 87 ? 3.580 -3.969 -10.405 1.00 97.12 87 PRO A O 1
ATOM 621 N N . ILE A 1 88 ? 4.298 -4.036 -12.532 1.00 98.31 88 ILE A N 1
ATOM 622 C CA . ILE A 1 88 ? 5.621 -3.433 -12.300 1.00 98.31 88 ILE A CA 1
ATOM 623 C C . ILE A 1 88 ? 5.583 -1.940 -12.641 1.00 98.31 88 ILE A C 1
ATOM 625 O O . ILE A 1 88 ? 6.116 -1.100 -11.914 1.00 98.31 88 ILE A O 1
ATOM 629 N N . GLY A 1 89 ? 4.937 -1.585 -13.753 1.00 98.38 89 GLY A N 1
ATOM 630 C CA . GLY A 1 89 ? 4.792 -0.199 -14.187 1.00 98.38 89 GLY A CA 1
ATOM 631 C C . GLY A 1 89 ? 4.451 -0.070 -15.664 1.00 98.38 89 GLY A C 1
ATOM 632 O O . GLY A 1 89 ? 3.956 -1.001 -16.300 1.00 98.38 89 GLY A O 1
ATOM 633 N N . SER A 1 90 ? 4.719 1.103 -16.232 1.00 98.44 90 SER A N 1
ATOM 634 C CA . SER A 1 90 ? 4.581 1.349 -17.665 1.00 98.44 90 SER A CA 1
ATOM 635 C C . SER A 1 90 ? 5.722 2.200 -18.205 1.00 98.44 90 SER A C 1
ATOM 637 O O . SER A 1 90 ? 6.126 3.179 -17.576 1.00 98.44 90 SER A O 1
ATOM 639 N N . ILE A 1 91 ? 6.212 1.844 -19.393 1.00 98.75 91 ILE A N 1
ATOM 640 C CA . ILE A 1 91 ? 7.242 2.586 -20.117 1.00 98.75 91 ILE A CA 1
ATOM 641 C C . ILE A 1 91 ? 6.689 3.189 -21.409 1.00 98.75 91 ILE A C 1
ATOM 643 O O . ILE A 1 91 ? 5.952 2.544 -22.154 1.00 98.75 91 ILE A O 1
ATOM 647 N N . THR A 1 92 ? 7.072 4.429 -21.695 1.00 98.62 92 THR A N 1
ATOM 648 C CA . THR A 1 92 ? 6.979 5.041 -23.025 1.00 98.62 92 THR A CA 1
ATOM 649 C C . THR A 1 92 ? 8.382 5.235 -23.568 1.00 98.62 92 THR A C 1
ATOM 651 O O . THR A 1 92 ? 9.229 5.745 -22.835 1.00 98.62 92 THR A O 1
ATOM 654 N N . VAL A 1 93 ? 8.605 4.923 -24.842 1.00 98.69 93 VAL A N 1
ATOM 655 C CA . VAL A 1 93 ? 9.864 5.214 -25.540 1.00 98.69 93 VAL A CA 1
ATOM 656 C C . VAL A 1 93 ? 9.556 5.917 -26.856 1.00 98.69 93 VAL A C 1
ATOM 658 O O . VAL A 1 93 ? 8.578 5.599 -27.531 1.00 98.69 93 VAL A O 1
ATOM 661 N N . ASN A 1 94 ? 10.380 6.888 -27.225 1.00 98.56 94 ASN A N 1
ATOM 662 C CA . ASN A 1 94 ? 10.313 7.585 -28.502 1.00 98.56 94 ASN A CA 1
ATOM 663 C C . ASN A 1 94 ? 11.554 7.264 -29.339 1.00 98.56 94 ASN A C 1
ATOM 665 O O . ASN A 1 94 ? 12.637 7.035 -28.809 1.00 98.56 94 ASN A O 1
ATOM 669 N N . ALA A 1 95 ? 11.428 7.321 -30.664 1.00 97.50 95 ALA A N 1
ATOM 670 C CA . ALA A 1 95 ? 12.539 7.054 -31.578 1.00 97.50 95 ALA A CA 1
ATOM 671 C C . ALA A 1 95 ? 13.724 8.024 -31.406 1.00 97.50 95 ALA A C 1
ATOM 673 O O . ALA A 1 95 ? 14.822 7.715 -31.843 1.00 97.50 95 ALA A O 1
ATOM 674 N N . ASN A 1 96 ? 13.535 9.187 -30.776 1.00 96.88 96 ASN A N 1
ATOM 675 C CA . ASN A 1 96 ? 14.626 10.107 -30.431 1.00 96.88 96 ASN A CA 1
ATOM 676 C C . ASN A 1 96 ? 15.353 9.738 -29.121 1.00 96.88 96 ASN A C 1
ATOM 678 O O . ASN A 1 96 ? 16.142 10.544 -28.635 1.00 96.88 96 ASN A O 1
ATOM 682 N N . GLY A 1 97 ? 15.046 8.580 -28.534 1.00 97.69 97 GLY A N 1
ATOM 683 C CA . GLY A 1 97 ? 15.624 8.090 -27.287 1.00 97.69 97 GLY A CA 1
ATOM 684 C C . GLY A 1 97 ? 14.899 8.549 -26.025 1.00 97.69 97 GLY A C 1
ATOM 685 O O . GLY A 1 97 ? 15.136 7.963 -24.975 1.00 97.69 97 GLY A O 1
ATOM 686 N N . ASP A 1 98 ? 13.997 9.537 -26.092 1.00 98.56 98 ASP A N 1
ATOM 687 C CA . ASP A 1 98 ? 13.279 10.003 -24.901 1.00 98.56 98 ASP A CA 1
ATOM 688 C C . ASP A 1 98 ? 12.389 8.886 -24.353 1.00 98.56 98 ASP A C 1
ATOM 690 O O . ASP A 1 98 ? 11.487 8.397 -25.050 1.00 98.56 98 ASP A O 1
ATOM 694 N N . TYR A 1 99 ? 12.590 8.537 -23.086 1.00 98.75 99 TYR A N 1
ATOM 695 C CA . TYR A 1 99 ? 11.758 7.569 -22.388 1.00 98.75 99 TYR A CA 1
ATOM 696 C C . TYR A 1 99 ? 11.237 8.110 -21.059 1.00 98.75 99 TYR A C 1
ATOM 698 O O . TYR A 1 99 ? 11.829 8.984 -20.421 1.00 98.75 99 TYR A O 1
ATOM 706 N N . THR A 1 100 ? 10.121 7.533 -20.623 1.00 98.69 100 THR A N 1
ATOM 707 C CA . THR A 1 100 ? 9.567 7.722 -19.284 1.00 98.69 100 THR A CA 1
ATOM 708 C C . THR A 1 100 ? 9.094 6.373 -18.775 1.00 98.69 100 THR A C 1
ATOM 710 O O . THR A 1 100 ? 8.274 5.728 -19.424 1.00 98.69 100 THR A O 1
ATOM 713 N N . PHE A 1 101 ? 9.583 5.964 -17.610 1.00 98.81 101 PHE A N 1
ATOM 714 C CA . PHE A 1 101 ? 9.055 4.828 -16.868 1.00 98.81 101 PHE A CA 1
ATOM 715 C C . PHE A 1 101 ? 8.270 5.340 -15.661 1.00 98.81 101 PHE A C 1
ATOM 717 O O . PHE A 1 101 ? 8.764 6.166 -14.893 1.00 98.81 101 PHE A O 1
ATOM 724 N N . THR A 1 102 ? 7.039 4.864 -15.508 1.00 98.25 102 THR A N 1
ATOM 725 C CA . THR A 1 102 ? 6.178 5.138 -14.355 1.00 98.25 102 THR A CA 1
ATOM 726 C C . THR A 1 102 ? 5.954 3.819 -13.617 1.00 98.25 102 THR A C 1
ATOM 728 O O . THR A 1 102 ? 5.231 2.975 -14.153 1.00 98.25 102 THR A O 1
ATOM 731 N N . PRO A 1 103 ? 6.571 3.607 -12.442 1.00 98.12 103 PRO A N 1
ATOM 732 C CA . PRO A 1 103 ? 6.364 2.389 -11.668 1.00 98.12 103 PRO A CA 1
ATOM 733 C C . PRO A 1 103 ? 4.918 2.286 -11.183 1.00 98.12 103 PRO A C 1
ATOM 735 O O . PRO A 1 103 ? 4.245 3.305 -10.988 1.00 98.12 103 PRO A O 1
ATOM 738 N N . ASP A 1 104 ? 4.456 1.060 -10.952 1.00 97.19 104 ASP A N 1
ATOM 739 C CA . ASP A 1 104 ? 3.267 0.855 -10.133 1.00 97.19 104 ASP A CA 1
ATOM 740 C C . ASP A 1 104 ? 3.505 1.419 -8.720 1.00 97.19 104 ASP A C 1
ATOM 742 O O . ASP A 1 104 ? 4.637 1.471 -8.231 1.00 97.19 104 ASP A O 1
ATOM 746 N N . ALA A 1 105 ? 2.438 1.886 -8.070 1.00 93.19 105 ALA A N 1
ATOM 747 C CA . ALA A 1 105 ? 2.537 2.511 -6.755 1.00 93.19 105 ALA A CA 1
ATOM 748 C C . ALA A 1 105 ? 3.088 1.553 -5.687 1.00 93.19 105 ALA A C 1
ATOM 750 O O . ALA A 1 105 ? 3.731 2.010 -4.745 1.00 93.19 105 ALA A O 1
ATOM 751 N N . ASP A 1 106 ? 2.855 0.249 -5.836 1.00 94.19 106 ASP A N 1
ATOM 752 C CA . ASP A 1 106 ? 3.247 -0.771 -4.864 1.00 94.19 106 ASP A CA 1
ATOM 753 C C . ASP A 1 106 ? 4.526 -1.522 -5.256 1.00 94.19 106 ASP A C 1
ATOM 755 O O . ASP A 1 106 ? 5.054 -2.284 -4.449 1.00 94.19 106 ASP A O 1
ATOM 759 N N . PHE A 1 107 ? 5.064 -1.283 -6.455 1.00 95.94 107 PHE A N 1
ATOM 760 C CA . PHE A 1 107 ? 6.255 -1.976 -6.938 1.00 95.94 107 PHE A CA 1
ATOM 761 C C . PHE A 1 107 ? 7.550 -1.377 -6.374 1.00 95.94 107 PHE A C 1
ATOM 763 O O . PHE A 1 107 ? 7.769 -0.163 -6.399 1.00 95.94 107 PHE A O 1
ATOM 770 N N . THR A 1 108 ? 8.448 -2.254 -5.930 1.00 96.44 108 THR A N 1
ATOM 771 C CA . THR A 1 108 ? 9.844 -1.948 -5.603 1.00 96.44 108 THR A CA 1
ATOM 772 C C . THR A 1 108 ? 10.749 -3.046 -6.158 1.00 96.44 108 THR A C 1
ATOM 774 O O . THR A 1 108 ? 10.323 -4.185 -6.355 1.00 96.44 108 THR A O 1
ATOM 777 N N . GLY A 1 109 ? 12.013 -2.711 -6.405 1.00 96.44 109 GLY A N 1
ATOM 778 C CA . GLY A 1 109 ? 12.999 -3.628 -6.972 1.00 96.44 109 GLY A CA 1
ATOM 779 C C . GLY A 1 109 ? 13.349 -3.319 -8.424 1.00 96.44 109 GLY A C 1
ATOM 780 O O . GLY A 1 109 ? 13.139 -2.208 -8.914 1.00 96.44 109 GLY A O 1
ATOM 781 N N . ASP A 1 110 ? 13.956 -4.296 -9.088 1.00 97.62 110 ASP A N 1
ATOM 782 C CA . ASP A 1 110 ? 14.486 -4.131 -10.439 1.00 97.62 110 ASP A CA 1
ATOM 783 C C . ASP A 1 110 ? 13.394 -4.346 -11.490 1.00 97.62 110 ASP A C 1
ATOM 785 O O . ASP A 1 110 ? 12.679 -5.351 -11.476 1.00 97.62 110 ASP A O 1
ATOM 789 N N . VAL A 1 111 ? 13.282 -3.399 -12.418 1.00 98.50 111 VAL A N 1
ATOM 790 C CA . VAL A 1 111 ? 12.467 -3.543 -13.629 1.00 98.50 111 VAL A CA 1
ATOM 791 C C . VAL A 1 111 ? 13.169 -4.541 -14.561 1.00 98.50 111 VAL A C 1
ATOM 793 O O . VAL A 1 111 ? 14.403 -4.522 -14.618 1.00 98.50 111 VAL A O 1
ATOM 796 N N . PRO A 1 112 ? 12.437 -5.398 -15.302 1.00 98.19 112 PRO A N 1
ATOM 797 C CA . PRO A 1 112 ? 13.042 -6.247 -16.325 1.00 98.19 112 PRO A CA 1
ATOM 798 C C . PRO A 1 112 ? 13.942 -5.439 -17.271 1.00 98.19 112 PRO A C 1
ATOM 800 O O . PRO A 1 112 ? 13.597 -4.322 -17.657 1.00 98.19 112 PRO A O 1
ATOM 803 N N . GLU A 1 113 ? 15.105 -5.998 -17.613 1.00 97.62 113 GLU A N 1
ATOM 804 C CA . GLU A 1 113 ? 16.115 -5.327 -18.440 1.00 97.62 113 GLU A CA 1
ATOM 805 C C . GLU A 1 113 ? 15.531 -4.957 -19.809 1.00 97.62 113 GLU A C 1
ATOM 807 O O . GLU A 1 113 ? 14.930 -5.794 -20.489 1.00 97.62 113 GLU A O 1
ATOM 812 N N . ILE A 1 114 ? 15.696 -3.693 -20.199 1.00 98.69 114 ILE A N 1
ATOM 813 C CA . ILE A 1 114 ? 15.220 -3.177 -21.481 1.00 98.69 114 ILE A CA 1
ATOM 814 C C . ILE A 1 114 ? 16.423 -3.087 -22.411 1.00 98.69 114 ILE A C 1
ATOM 816 O O . ILE A 1 114 ? 17.338 -2.316 -22.147 1.00 98.69 114 ILE A O 1
ATOM 820 N N . SER A 1 115 ? 16.407 -3.833 -23.509 1.00 98.38 115 SER A N 1
ATOM 821 C CA . SER A 1 115 ? 17.436 -3.754 -24.554 1.00 98.38 115 SER A CA 1
ATOM 822 C C . SER A 1 115 ? 16.943 -2.918 -25.729 1.00 98.38 115 SER A C 1
ATOM 824 O O . SER A 1 115 ? 15.735 -2.833 -25.974 1.00 98.38 115 SER A O 1
ATOM 826 N N . TYR A 1 116 ? 17.852 -2.271 -26.451 1.00 98.50 116 TYR A N 1
ATOM 827 C CA . TYR A 1 116 ? 17.518 -1.480 -27.631 1.00 98.50 116 TYR A CA 1
ATOM 828 C C . TYR A 1 116 ? 18.686 -1.394 -28.618 1.00 98.50 116 TYR A C 1
ATOM 830 O O . TYR A 1 116 ? 19.846 -1.587 -28.265 1.00 98.50 116 TYR A O 1
ATOM 838 N N . GLU A 1 117 ? 18.360 -1.071 -29.869 1.00 98.00 117 GLU A N 1
ATOM 839 C CA . GLU A 1 117 ? 19.332 -0.827 -30.935 1.00 98.00 117 GLU A CA 1
ATOM 840 C C . GLU A 1 117 ? 19.436 0.673 -31.216 1.00 98.00 117 GLU A C 1
ATOM 842 O O . GLU A 1 117 ? 18.420 1.345 -31.454 1.00 98.00 117 GLU A O 1
ATOM 847 N N . VAL A 1 118 ? 20.662 1.189 -31.296 1.00 96.75 118 VAL A N 1
ATOM 848 C CA . VAL A 1 118 ? 20.911 2.521 -31.855 1.00 96.75 118 VAL A CA 1
ATOM 849 C C . VAL A 1 118 ? 21.107 2.407 -33.355 1.00 96.75 118 VAL A C 1
ATOM 851 O O . VAL A 1 118 ? 21.948 1.645 -33.835 1.00 96.75 118 VAL A O 1
ATOM 854 N N . VAL A 1 119 ? 20.334 3.182 -34.116 1.00 94.75 119 VAL A N 1
ATOM 855 C CA . VAL A 1 119 ? 20.363 3.154 -35.579 1.00 94.75 119 VAL A CA 1
ATOM 856 C C . VAL A 1 119 ? 20.610 4.527 -36.189 1.00 94.75 119 VAL A C 1
ATOM 858 O O . VAL A 1 119 ? 20.179 5.556 -35.660 1.00 94.75 119 VAL A O 1
ATOM 861 N N . ASP A 1 120 ? 21.268 4.540 -37.348 1.00 92.00 120 ASP A N 1
ATOM 862 C CA . ASP A 1 120 ? 21.447 5.747 -38.154 1.00 92.00 120 ASP A CA 1
ATOM 863 C C . ASP A 1 120 ? 20.175 6.124 -38.949 1.00 92.00 120 ASP A C 1
ATOM 865 O O . ASP A 1 120 ? 19.168 5.412 -38.978 1.00 92.00 120 ASP A O 1
ATOM 869 N N . GLY A 1 121 ? 20.233 7.245 -39.675 1.00 88.81 121 GLY A N 1
ATOM 870 C CA . GLY A 1 121 ? 19.139 7.713 -40.537 1.00 88.81 121 GLY A CA 1
ATOM 871 C C . GLY A 1 121 ? 18.791 6.798 -41.724 1.00 88.81 121 GLY A C 1
ATOM 872 O O . GLY A 1 121 ? 17.819 7.077 -42.429 1.00 88.81 121 GLY A O 1
ATOM 873 N N . ASN A 1 122 ? 19.563 5.732 -41.960 1.00 89.69 122 ASN A N 1
ATOM 874 C CA . ASN A 1 122 ? 19.305 4.686 -42.950 1.00 89.69 122 ASN A CA 1
ATOM 875 C C . ASN A 1 122 ? 18.874 3.357 -42.301 1.00 89.69 122 ASN A C 1
ATOM 877 O O . ASN A 1 122 ? 18.780 2.352 -43.012 1.00 89.69 122 ASN A O 1
ATOM 881 N N . ASN A 1 123 ? 18.606 3.347 -40.989 1.00 89.50 123 ASN A N 1
ATOM 882 C CA . ASN A 1 123 ? 18.273 2.169 -40.187 1.00 89.50 123 ASN A CA 1
ATOM 883 C C . ASN A 1 123 ? 19.404 1.127 -40.101 1.00 89.50 123 ASN A C 1
ATOM 885 O O . ASN A 1 123 ? 19.136 -0.058 -39.893 1.00 89.50 123 ASN A O 1
ATOM 889 N N . GLN A 1 124 ? 20.662 1.536 -40.272 1.00 91.00 124 GLN A N 1
ATOM 890 C CA . GLN A 1 124 ? 21.802 0.685 -39.950 1.00 91.00 124 GLN A CA 1
ATOM 891 C C . GLN A 1 124 ? 21.963 0.620 -38.430 1.00 91.00 124 GLN A C 1
ATOM 893 O O . GLN A 1 124 ? 22.098 1.664 -37.800 1.00 91.00 124 GLN A O 1
ATOM 898 N N . VAL A 1 125 ? 21.987 -0.593 -37.869 1.00 92.38 125 VAL A N 1
ATOM 899 C CA . VAL A 1 125 ? 22.327 -0.827 -36.456 1.00 92.38 125 VAL A CA 1
ATOM 900 C C . VAL A 1 125 ? 23.792 -0.483 -36.227 1.00 92.38 125 VAL A C 1
ATOM 902 O O . VAL A 1 125 ? 24.667 -0.963 -36.958 1.00 92.38 125 VAL A O 1
ATOM 905 N N . LEU A 1 126 ? 24.027 0.383 -35.246 1.00 91.94 126 LEU A N 1
ATOM 906 C CA . LEU A 1 126 ? 25.340 0.891 -34.870 1.00 91.94 126 LEU A CA 1
ATOM 907 C C . LEU A 1 126 ? 25.818 0.299 -33.549 1.00 91.94 126 LEU A C 1
ATOM 909 O O . LEU A 1 126 ? 27.011 0.033 -33.430 1.00 91.94 126 LEU A O 1
ATOM 913 N N . ASP A 1 127 ? 24.901 0.081 -32.605 1.00 94.00 127 ASP A N 1
ATOM 914 C CA . ASP A 1 127 ? 25.188 -0.544 -31.315 1.00 94.00 127 ASP A CA 1
ATOM 915 C C . ASP A 1 127 ? 23.937 -1.178 -30.693 1.00 94.00 127 ASP A C 1
ATOM 917 O O . ASP A 1 127 ? 22.810 -0.823 -31.064 1.00 94.00 127 ASP A O 1
ATOM 921 N N . ASP A 1 128 ? 24.170 -2.085 -29.747 1.00 95.69 128 ASP A N 1
ATOM 922 C CA . ASP A 1 128 ? 23.171 -2.728 -28.893 1.00 95.69 128 ASP A CA 1
ATOM 923 C C . ASP A 1 128 ? 23.448 -2.334 -27.432 1.00 95.69 128 ASP A C 1
ATOM 925 O O . ASP A 1 128 ? 24.520 -2.639 -26.903 1.00 95.69 128 ASP A O 1
ATOM 929 N N . SER A 1 129 ? 22.470 -1.721 -26.768 1.00 97.12 129 SER A N 1
ATOM 930 C CA . SER A 1 129 ? 22.614 -1.176 -25.410 1.00 97.12 129 SER A CA 1
ATOM 931 C C . SER A 1 129 ? 21.430 -1.551 -24.522 1.00 97.12 129 SER A C 1
ATOM 933 O O . SER A 1 129 ? 20.383 -2.005 -25.001 1.00 97.12 129 SER A O 1
ATOM 935 N N . ASN A 1 130 ? 21.589 -1.356 -23.212 1.00 97.50 130 ASN A N 1
ATOM 936 C CA . ASN A 1 130 ? 20.574 -1.689 -22.218 1.00 97.50 130 ASN A CA 1
ATOM 937 C C . ASN A 1 130 ? 20.245 -0.515 -21.295 1.00 97.50 130 ASN A C 1
ATOM 939 O O . ASN A 1 130 ? 21.122 0.215 -20.842 1.00 97.50 130 ASN A O 1
ATOM 943 N N . LEU A 1 131 ? 18.974 -0.428 -20.915 1.00 98.44 131 LEU A N 1
ATOM 944 C CA . LEU A 1 131 ? 18.466 0.424 -19.852 1.00 98.44 131 LEU A CA 1
ATOM 945 C C . LEU A 1 131 ? 18.097 -0.439 -18.640 1.00 98.44 131 LEU A C 1
ATOM 947 O O . LEU A 1 131 ? 17.182 -1.265 -18.685 1.00 98.44 131 LEU A O 1
ATOM 951 N N . THR A 1 132 ? 18.778 -0.192 -17.523 1.00 98.38 132 THR A N 1
ATOM 952 C CA . THR A 1 132 ? 18.440 -0.749 -16.206 1.00 98.38 132 THR A CA 1
ATOM 953 C C . THR A 1 132 ? 17.716 0.295 -15.358 1.00 98.38 132 THR A C 1
ATOM 955 O O . THR A 1 132 ? 18.191 1.424 -15.207 1.00 98.38 132 THR A O 1
ATOM 958 N N . ILE A 1 133 ? 16.586 -0.082 -14.756 1.00 98.69 133 ILE A N 1
ATOM 959 C CA . ILE A 1 133 ? 15.841 0.766 -13.816 1.00 98.69 133 ILE A CA 1
ATOM 960 C C . ILE A 1 133 ? 15.624 0.009 -12.506 1.00 98.69 133 ILE A C 1
ATOM 962 O O . ILE A 1 133 ? 15.060 -1.082 -12.506 1.00 98.69 133 ILE A O 1
ATOM 966 N N . THR A 1 134 ? 15.989 0.634 -11.386 1.00 98.44 134 THR A N 1
ATOM 967 C CA . THR A 1 134 ? 15.671 0.137 -10.039 1.00 98.44 134 THR A CA 1
ATOM 968 C C . THR A 1 134 ? 14.702 1.085 -9.332 1.00 98.44 134 THR A C 1
ATOM 970 O O . THR A 1 134 ? 14.951 2.290 -9.225 1.00 98.44 134 THR A O 1
ATOM 973 N N . VAL A 1 135 ? 13.606 0.547 -8.803 1.00 98.25 135 VAL A N 1
ATOM 974 C CA . VAL A 1 135 ? 12.625 1.278 -7.993 1.00 98.25 135 VAL A CA 1
ATOM 975 C C . VAL A 1 135 ? 12.958 1.093 -6.515 1.00 98.25 135 VAL A C 1
ATOM 977 O O . VAL A 1 135 ? 12.908 -0.013 -5.978 1.00 98.25 135 VAL A O 1
ATOM 980 N N . ILE A 1 136 ? 13.334 2.184 -5.858 1.00 96.06 136 ILE A N 1
ATOM 981 C CA . ILE A 1 136 ? 13.773 2.218 -4.466 1.00 96.06 136 ILE A CA 1
ATOM 982 C C . ILE A 1 136 ? 12.541 2.351 -3.558 1.00 96.06 136 ILE A C 1
ATOM 984 O O . ILE A 1 136 ? 11.713 3.234 -3.794 1.00 96.06 136 ILE A O 1
ATOM 988 N N . PRO A 1 137 ? 12.415 1.524 -2.505 1.00 95.69 137 PRO A N 1
ATOM 989 C CA . PRO A 1 137 ? 11.337 1.645 -1.532 1.00 95.69 137 PRO A CA 1
ATOM 990 C C . PRO A 1 137 ? 11.200 3.053 -0.944 1.00 95.69 137 PRO A C 1
ATOM 992 O O . PRO A 1 137 ? 12.186 3.674 -0.538 1.00 95.69 137 PRO A O 1
ATOM 995 N N . GLY A 1 138 ? 9.962 3.549 -0.904 1.00 91.25 138 GLY A N 1
ATOM 996 C CA . GLY A 1 138 ? 9.636 4.889 -0.424 1.00 91.25 138 GLY A CA 1
ATOM 997 C C . GLY A 1 138 ? 9.197 4.923 1.040 1.00 91.25 138 GLY A C 1
ATOM 998 O O . GLY A 1 138 ? 8.870 3.904 1.648 1.00 91.25 138 GLY A O 1
ATOM 999 N N . ALA A 1 139 ? 9.157 6.131 1.606 1.00 94.25 139 ALA A N 1
ATOM 1000 C CA . ALA A 1 139 ? 8.508 6.362 2.892 1.00 94.25 139 ALA A CA 1
ATOM 1001 C C . ALA A 1 139 ? 6.987 6.194 2.768 1.00 94.25 139 ALA A C 1
ATOM 1003 O O . ALA A 1 139 ? 6.393 6.579 1.758 1.00 94.25 139 ALA A O 1
ATOM 1004 N N . VAL A 1 140 ? 6.352 5.699 3.829 1.00 96.50 140 VAL A N 1
ATOM 1005 C CA . VAL A 1 140 ? 4.895 5.530 3.880 1.00 96.50 140 VAL A CA 1
ATOM 1006 C C . VAL A 1 140 ? 4.200 6.669 4.618 1.00 96.50 140 VAL A C 1
ATOM 1008 O O . VAL A 1 140 ? 4.727 7.270 5.559 1.00 96.50 140 VAL A O 1
ATOM 1011 N N . GLU A 1 141 ? 2.968 6.942 4.218 1.00 97.56 141 GLU A N 1
ATOM 1012 C CA . GLU A 1 141 ? 2.032 7.786 4.953 1.00 97.56 141 GLU A CA 1
ATOM 1013 C C . GLU A 1 141 ? 0.957 6.900 5.568 1.00 97.56 141 GLU A C 1
ATOM 1015 O O . GLU A 1 141 ? 0.340 6.116 4.846 1.00 97.56 141 GLU A O 1
ATOM 1020 N N . ILE A 1 142 ? 0.731 7.027 6.879 1.00 98.56 142 ILE A N 1
ATOM 1021 C CA . ILE A 1 142 ? -0.245 6.212 7.604 1.00 98.56 142 ILE A CA 1
ATOM 1022 C C . ILE A 1 142 ? -1.360 7.031 8.243 1.00 98.56 142 ILE A C 1
ATOM 1024 O O . ILE A 1 142 ? -1.155 8.160 8.701 1.00 98.56 142 ILE A O 1
ATOM 1028 N N . LYS A 1 143 ? -2.531 6.410 8.351 1.00 98.69 143 LYS A N 1
ATOM 1029 C CA . LYS A 1 143 ? -3.713 6.951 9.026 1.00 98.69 143 LYS A CA 1
ATOM 1030 C C . LYS A 1 143 ? -4.456 5.856 9.783 1.00 98.69 143 LYS A C 1
ATOM 1032 O O . LYS A 1 143 ? -4.382 4.691 9.402 1.00 98.69 143 LYS A O 1
ATOM 1037 N N . ILE A 1 144 ? -5.196 6.253 10.812 1.00 98.69 144 ILE A N 1
ATOM 1038 C CA . ILE A 1 144 ? -6.247 5.434 11.422 1.00 98.69 144 ILE A CA 1
ATOM 1039 C C . ILE A 1 144 ? -7.619 5.954 10.985 1.00 98.69 144 ILE A C 1
ATOM 1041 O O . ILE A 1 144 ? -7.807 7.169 10.914 1.00 98.69 144 ILE A O 1
ATOM 1045 N N . GLU A 1 145 ? -8.541 5.043 10.677 1.00 98.50 145 GLU A N 1
ATOM 1046 C CA . GLU A 1 145 ? -9.941 5.342 10.356 1.00 98.50 145 GLU A CA 1
ATOM 1047 C C . GLU A 1 145 ? -10.872 4.287 10.971 1.00 98.50 145 GLU A C 1
ATOM 1049 O O . GLU A 1 145 ? -10.583 3.092 10.897 1.00 98.50 145 GLU A O 1
ATOM 1054 N N . ALA A 1 146 ? -11.998 4.708 11.547 1.00 97.88 146 ALA A N 1
ATOM 1055 C CA . ALA A 1 146 ? -13.084 3.823 11.950 1.00 97.88 146 ALA A CA 1
ATOM 1056 C C . ALA A 1 146 ? -13.837 3.352 10.694 1.00 97.88 146 ALA A C 1
ATOM 1058 O O . ALA A 1 146 ? -14.568 4.112 10.054 1.00 97.88 146 ALA A O 1
ATOM 1059 N N . THR A 1 147 ? -13.646 2.091 10.314 1.00 97.50 147 THR A N 1
ATOM 1060 C CA . THR A 1 147 ? -14.310 1.470 9.158 1.00 97.50 147 THR A CA 1
ATOM 1061 C C . THR A 1 147 ? -15.717 0.996 9.503 1.00 97.50 147 THR A C 1
ATOM 1063 O O . THR A 1 147 ? -16.605 1.044 8.649 1.00 97.50 147 THR A O 1
ATOM 1066 N N . ILE A 1 148 ? -15.936 0.617 10.765 1.00 96.69 148 ILE A N 1
ATOM 1067 C CA . ILE A 1 148 ? -17.259 0.472 11.374 1.00 96.69 148 ILE A CA 1
ATOM 1068 C C . ILE A 1 148 ? -17.294 1.393 12.593 1.00 96.69 148 ILE A C 1
ATOM 1070 O O . ILE A 1 148 ? -16.656 1.124 13.607 1.00 96.69 148 ILE A O 1
ATOM 1074 N N . GLY A 1 149 ? -17.997 2.518 12.452 1.00 95.62 149 GLY A N 1
ATOM 1075 C CA . GLY A 1 149 ? -17.975 3.621 13.418 1.00 95.62 149 GLY A CA 1
ATOM 1076 C C . GLY A 1 149 ? -19.077 3.589 14.474 1.00 95.62 149 GLY A C 1
ATOM 1077 O O . GLY A 1 149 ? -19.165 4.525 15.256 1.00 95.62 149 GLY A O 1
ATOM 1078 N N . THR A 1 150 ? -19.930 2.568 14.491 1.00 94.50 150 THR A N 1
ATOM 1079 C CA . THR A 1 150 ? -21.006 2.414 15.480 1.00 94.50 150 THR A CA 1
ATOM 1080 C C . THR A 1 150 ? -21.138 0.947 15.848 1.00 94.50 150 THR A C 1
ATOM 1082 O O . THR A 1 150 ? -21.200 0.122 14.937 1.00 94.50 150 THR A O 1
ATOM 1085 N N . ALA A 1 151 ? -21.231 0.648 17.136 1.00 94.75 151 ALA A N 1
ATOM 1086 C CA . ALA A 1 151 ? -21.621 -0.659 17.644 1.00 94.75 151 ALA A CA 1
ATOM 1087 C C . ALA A 1 151 ? -22.658 -0.471 18.752 1.00 94.75 151 ALA A C 1
ATOM 1089 O O . ALA A 1 151 ? -22.557 0.466 19.543 1.00 94.75 151 ALA A O 1
ATOM 1090 N N . THR A 1 152 ? -23.658 -1.341 18.790 1.00 91.50 152 THR A N 1
ATOM 1091 C CA . THR A 1 152 ? -24.745 -1.299 19.764 1.00 91.50 152 THR A CA 1
ATOM 1092 C C . THR A 1 152 ? -24.625 -2.460 20.741 1.00 91.50 152 THR A C 1
ATOM 1094 O O . THR A 1 152 ? -24.474 -3.618 20.339 1.00 91.50 152 THR A O 1
ATOM 1097 N N . GLU A 1 153 ? -24.743 -2.158 22.027 1.00 89.19 153 GLU A N 1
ATOM 1098 C CA . GLU A 1 153 ? -24.780 -3.145 23.103 1.00 89.19 153 GLU A CA 1
ATOM 1099 C C . GLU A 1 153 ? -25.940 -4.135 22.909 1.00 89.19 153 GLU A C 1
ATOM 1101 O O . GLU A 1 153 ? -26.878 -3.918 22.127 1.00 89.19 153 GLU A O 1
ATOM 1106 N N . GLY A 1 154 ? -25.808 -5.328 23.487 1.00 83.50 154 GLY A N 1
ATOM 1107 C CA . GLY A 1 154 ? -26.774 -6.422 23.327 1.00 83.50 154 GLY A CA 1
ATOM 1108 C C . GLY A 1 154 ? -26.960 -6.966 21.897 1.00 83.50 154 GLY A C 1
ATOM 1109 O O . GLY A 1 154 ? -27.681 -7.955 21.699 1.00 83.50 154 GLY A O 1
ATOM 1110 N N . THR A 1 155 ? -26.316 -6.381 20.879 1.00 86.88 155 THR A N 1
ATOM 1111 C CA . THR A 1 155 ? -26.438 -6.804 19.479 1.00 86.88 155 THR A CA 1
ATOM 1112 C C . THR A 1 155 ? -25.375 -7.846 19.139 1.00 86.88 155 THR A C 1
ATOM 1114 O O . THR A 1 155 ? -24.173 -7.624 19.238 1.00 86.88 155 THR A O 1
ATOM 1117 N N . SER A 1 156 ? -25.827 -9.035 18.728 1.00 85.56 156 SER A N 1
ATOM 1118 C CA . SER A 1 156 ? -24.926 -10.142 18.379 1.00 85.56 156 SER A CA 1
ATOM 1119 C C . SER A 1 156 ? -24.022 -9.778 17.205 1.00 85.56 156 SER A C 1
ATOM 1121 O O . SER A 1 156 ? -24.519 -9.366 16.158 1.00 85.56 156 SER A O 1
ATOM 1123 N N . ASP A 1 157 ? -22.728 -10.061 17.362 1.00 81.88 157 ASP A N 1
ATOM 1124 C CA . ASP A 1 157 ? -21.680 -9.849 16.357 1.00 81.88 157 ASP A CA 1
ATOM 1125 C C . ASP A 1 157 ? -21.518 -8.383 15.913 1.00 81.88 157 ASP A C 1
ATOM 1127 O O . ASP A 1 157 ? -20.985 -8.132 14.832 1.00 81.88 157 ASP A O 1
ATOM 1131 N N . ASP A 1 158 ? -21.963 -7.425 16.732 1.00 90.38 158 ASP A N 1
ATOM 1132 C CA . ASP A 1 158 ? -21.733 -6.006 16.476 1.00 90.38 158 ASP A CA 1
ATOM 1133 C C . ASP A 1 158 ? -20.353 -5.576 16.989 1.00 90.38 158 ASP A C 1
ATOM 1135 O O . ASP A 1 158 ? -19.909 -5.971 18.074 1.00 90.38 158 ASP A O 1
ATOM 1139 N N . THR A 1 159 ? -19.633 -4.809 16.177 1.00 95.38 159 THR A N 1
ATOM 1140 C CA . THR A 1 159 ? -18.236 -4.461 16.449 1.00 95.38 159 THR A CA 1
ATOM 1141 C C . THR A 1 159 ? -17.891 -3.083 15.932 1.00 95.38 159 THR A C 1
ATOM 1143 O O . THR A 1 159 ? -18.264 -2.726 14.817 1.00 95.38 159 THR A O 1
ATOM 1146 N N . LEU A 1 160 ? -17.049 -2.376 16.676 1.00 97.12 160 LEU A N 1
ATOM 1147 C CA . LEU A 1 160 ? -16.253 -1.296 16.119 1.00 97.12 160 LEU A CA 1
ATOM 1148 C C . LEU A 1 160 ? -15.032 -1.879 15.410 1.00 97.12 160 LEU A C 1
ATOM 1150 O O . LEU A 1 160 ? -14.345 -2.759 15.935 1.00 97.12 160 LEU A O 1
ATOM 1154 N N . GLU A 1 161 ? -14.738 -1.353 14.228 1.00 98.19 161 GLU A N 1
ATOM 1155 C CA . GLU A 1 161 ? -13.536 -1.698 13.477 1.00 98.19 161 GLU A CA 1
ATOM 1156 C C . GLU A 1 161 ? -12.761 -0.433 13.142 1.00 98.19 161 GLU A C 1
ATOM 1158 O O . GLU A 1 161 ? -13.317 0.527 12.605 1.00 98.19 161 GLU A O 1
ATOM 1163 N N . PHE A 1 162 ? -11.464 -0.461 13.427 1.00 98.62 162 PHE A N 1
ATOM 1164 C CA . PHE A 1 162 ? -10.517 0.567 13.027 1.00 98.62 162 PHE A CA 1
ATOM 1165 C C . PHE A 1 162 ? -9.494 -0.046 12.079 1.00 98.62 162 PHE A C 1
ATOM 1167 O O . PHE A 1 162 ? -8.868 -1.058 12.403 1.00 98.62 162 PHE A O 1
ATOM 1174 N N . SER A 1 163 ? -9.289 0.585 10.927 1.00 98.44 163 SER A N 1
ATOM 1175 C CA . SER A 1 163 ? -8.204 0.249 10.010 1.00 98.44 163 SER A CA 1
ATOM 1176 C C . SER A 1 163 ? -7.065 1.237 10.192 1.00 98.44 163 SER A C 1
ATOM 1178 O O . SER A 1 163 ? -7.252 2.456 10.128 1.00 98.44 163 SER A O 1
ATOM 1180 N N . ILE A 1 164 ? -5.867 0.706 10.410 1.00 98.69 164 ILE A N 1
ATOM 1181 C CA . ILE A 1 164 ? -4.631 1.461 10.256 1.00 98.69 164 ILE A CA 1
ATOM 1182 C C . ILE A 1 164 ? -4.105 1.146 8.868 1.00 98.69 164 ILE A C 1
ATOM 1184 O O . ILE A 1 164 ? -3.740 0.006 8.587 1.00 98.69 164 ILE A O 1
ATOM 1188 N N . SER A 1 165 ? -4.066 2.160 8.012 1.00 98.31 165 SER A N 1
ATOM 1189 C CA . SER A 1 165 ? -3.737 2.011 6.597 1.00 98.31 165 SER A CA 1
ATOM 1190 C C . SER A 1 165 ? -2.513 2.825 6.204 1.00 98.31 165 SER A C 1
ATOM 1192 O O . SER A 1 165 ? -2.222 3.853 6.821 1.00 98.31 165 SER A O 1
ATOM 1194 N N . GLN A 1 166 ? -1.816 2.367 5.165 1.00 97.94 166 GLN A N 1
ATOM 1195 C CA . GLN A 1 166 ? -0.706 3.052 4.514 1.00 97.94 166 GLN A CA 1
ATOM 1196 C C . GLN A 1 166 ? -0.980 3.277 3.020 1.00 97.94 166 GLN A C 1
ATOM 1198 O O . GLN A 1 166 ? -1.654 2.480 2.366 1.00 97.94 166 GLN A O 1
ATOM 1203 N N . ASN A 1 167 ? -0.486 4.393 2.482 1.00 95.38 167 ASN A N 1
ATOM 1204 C CA . ASN A 1 167 ? -0.751 4.835 1.106 1.00 95.38 167 ASN A CA 1
ATOM 1205 C C . ASN A 1 167 ? -0.202 3.889 0.018 1.00 95.38 167 ASN A C 1
ATOM 1207 O O . ASN A 1 167 ? -0.815 3.760 -1.044 1.00 95.38 167 ASN A O 1
ATOM 1211 N N . VAL A 1 168 ? 0.921 3.224 0.287 1.00 94.88 168 VAL A N 1
ATOM 1212 C CA . VAL A 1 168 ? 1.569 2.236 -0.590 1.00 94.88 168 VAL A CA 1
ATOM 1213 C C . VAL A 1 168 ? 1.947 0.994 0.208 1.00 94.88 168 VAL A C 1
ATOM 1215 O O . VAL A 1 168 ? 2.145 1.069 1.422 1.00 94.88 168 VAL A O 1
ATOM 1218 N N . ALA A 1 169 ? 2.053 -0.153 -0.457 1.00 95.00 169 ALA A N 1
ATOM 1219 C CA . ALA A 1 169 ? 2.605 -1.347 0.170 1.00 95.00 169 ALA A CA 1
ATOM 1220 C C . ALA A 1 169 ? 4.121 -1.172 0.369 1.00 95.00 169 ALA A C 1
ATOM 1222 O O . ALA A 1 169 ? 4.877 -1.035 -0.591 1.00 95.00 169 ALA A O 1
ATOM 1223 N N . SER A 1 170 ? 4.564 -1.160 1.625 1.00 95.69 170 SER A N 1
ATOM 1224 C CA . SER A 1 170 ? 5.987 -1.116 1.980 1.00 95.69 170 SER A CA 1
ATOM 1225 C C . SER A 1 170 ? 6.607 -2.511 1.919 1.00 95.69 170 SER A C 1
ATOM 1227 O O . SER A 1 170 ? 5.993 -3.477 2.363 1.00 95.69 170 SER A O 1
ATOM 1229 N N . ASP A 1 171 ? 7.847 -2.624 1.453 1.00 95.12 171 ASP A N 1
ATOM 1230 C CA . ASP A 1 171 ? 8.647 -3.858 1.519 1.00 95.12 171 ASP A CA 1
ATOM 1231 C C . ASP A 1 171 ? 9.162 -4.168 2.939 1.00 95.12 171 ASP A C 1
ATOM 1233 O O . ASP A 1 171 ? 9.650 -5.262 3.218 1.00 95.12 171 ASP A O 1
ATOM 1237 N N . GLN A 1 172 ? 9.010 -3.215 3.855 1.00 97.12 172 GLN A N 1
ATOM 1238 C CA . GLN A 1 172 ? 9.330 -3.340 5.269 1.00 97.12 172 GLN A CA 1
ATOM 1239 C C . GLN A 1 172 ? 8.071 -3.299 6.141 1.00 97.12 172 GLN A C 1
ATOM 1241 O O . GLN A 1 172 ? 7.094 -2.626 5.807 1.00 97.12 172 GLN A O 1
ATOM 1246 N N . ASP A 1 173 ? 8.132 -3.957 7.298 1.00 98.19 173 ASP A N 1
ATOM 1247 C CA . ASP A 1 173 ? 7.100 -3.854 8.328 1.00 98.19 173 ASP A CA 1
ATOM 1248 C C . ASP A 1 173 ? 6.960 -2.410 8.832 1.00 98.19 173 ASP A C 1
ATOM 1250 O O . ASP A 1 173 ? 7.954 -1.738 9.143 1.00 98.19 173 ASP A O 1
ATOM 1254 N N . THR A 1 174 ? 5.713 -1.964 8.981 1.00 98.69 174 THR A N 1
ATOM 1255 C CA . THR A 1 174 ? 5.366 -0.732 9.691 1.00 98.69 174 THR A CA 1
ATOM 1256 C C . THR A 1 174 ? 4.779 -1.105 11.046 1.00 98.69 174 THR A C 1
ATOM 1258 O O . THR A 1 174 ? 3.763 -1.792 11.130 1.00 98.69 174 THR A O 1
ATOM 1261 N N . VAL A 1 175 ? 5.400 -0.631 12.123 1.00 98.62 175 VAL A N 1
ATOM 1262 C CA . VAL A 1 175 ? 4.919 -0.837 13.495 1.00 98.62 175 VAL A CA 1
ATOM 1263 C C . VAL A 1 175 ? 4.432 0.489 14.054 1.00 98.62 175 VAL A C 1
ATOM 1265 O O . VAL A 1 175 ? 5.115 1.504 13.925 1.00 98.62 175 VAL A O 1
ATOM 1268 N N . VAL A 1 176 ? 3.262 0.493 14.685 1.00 98.62 176 VAL A N 1
ATOM 1269 C CA . VAL A 1 176 ? 2.630 1.699 15.221 1.00 98.62 176 VAL A CA 1
ATOM 1270 C C . VAL A 1 176 ? 2.055 1.441 16.604 1.00 98.62 176 VAL A C 1
ATOM 1272 O O . VAL A 1 176 ? 1.370 0.451 16.821 1.00 98.62 176 VAL A O 1
ATOM 1275 N N . ASN A 1 177 ? 2.308 2.340 17.551 1.00 98.50 177 ASN A N 1
ATOM 1276 C CA . ASN A 1 177 ? 1.712 2.231 18.874 1.00 98.50 177 ASN A CA 1
ATOM 1277 C C . ASN A 1 177 ? 0.271 2.745 18.841 1.00 98.50 177 ASN A C 1
ATOM 1279 O O . ASN A 1 177 ? 0.039 3.878 18.409 1.00 98.50 177 ASN A O 1
ATOM 1283 N N . VAL A 1 178 ? -0.670 1.943 19.332 1.00 98.69 178 VAL A N 1
ATOM 1284 C CA . VAL A 1 178 ? -2.103 2.254 19.350 1.00 98.69 178 VAL A CA 1
ATOM 1285 C C . VAL A 1 178 ? -2.625 2.166 20.769 1.00 98.69 178 VAL A C 1
ATOM 1287 O O . VAL A 1 178 ? -2.339 1.199 21.470 1.00 98.69 178 VAL A O 1
ATOM 1290 N N . ARG A 1 179 ? -3.402 3.161 21.194 1.00 97.50 179 ARG A N 1
ATOM 1291 C CA . ARG A 1 179 ? -4.026 3.207 22.523 1.00 97.50 179 ARG A CA 1
ATOM 1292 C C . ARG A 1 179 ? -5.342 3.974 22.493 1.00 97.50 179 ARG A C 1
ATOM 1294 O O . ARG A 1 179 ? -5.623 4.678 21.524 1.00 97.50 179 ARG A O 1
ATOM 1301 N N . LEU A 1 180 ? -6.082 3.921 23.598 1.00 98.44 180 LEU A N 1
ATOM 1302 C CA . LEU A 1 180 ? -7.249 4.773 23.809 1.00 98.44 180 LEU A CA 1
ATOM 1303 C C . LEU A 1 180 ? -6.848 6.258 23.802 1.00 98.44 180 LEU A C 1
ATOM 1305 O O . LEU A 1 180 ? -5.883 6.673 24.467 1.00 98.44 180 LEU A O 1
ATOM 1309 N N . ASP A 1 181 ? -7.622 7.078 23.100 1.00 97.94 181 ASP A N 1
ATOM 1310 C CA . ASP A 1 181 ? -7.588 8.528 23.234 1.00 97.94 181 ASP A CA 1
ATOM 1311 C C . ASP A 1 181 ? -8.406 8.973 24.453 1.00 97.94 181 ASP A C 1
ATOM 1313 O O . ASP A 1 181 ? -9.455 9.601 24.351 1.00 97.94 181 ASP A O 1
ATOM 1317 N N . ALA A 1 182 ? -7.899 8.655 25.646 1.00 95.94 182 ALA A N 1
ATOM 1318 C CA . ALA A 1 182 ? -8.589 8.896 26.916 1.00 95.94 182 ALA A CA 1
ATOM 1319 C C . ALA A 1 182 ? -8.985 10.369 27.168 1.00 95.94 182 ALA A C 1
ATOM 1321 O O . ALA A 1 182 ? -9.766 10.654 28.070 1.00 95.94 182 ALA A O 1
ATOM 1322 N N . ALA A 1 183 ? -8.428 11.327 26.415 1.00 95.38 183 ALA A N 1
ATOM 1323 C CA . ALA A 1 183 ? -8.835 12.727 26.503 1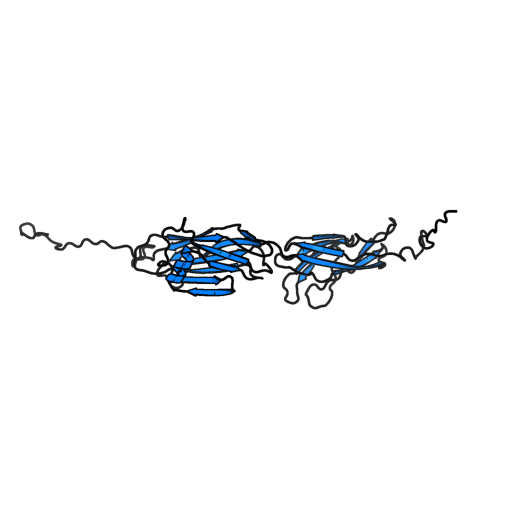.00 95.38 183 ALA A CA 1
ATOM 1324 C C . ALA A 1 183 ? -10.200 12.985 25.843 1.00 95.38 183 ALA A C 1
ATOM 1326 O O . ALA A 1 183 ? -10.931 13.859 26.307 1.00 95.38 183 ALA A O 1
ATOM 1327 N N . ASN A 1 184 ? -10.512 12.240 24.781 1.00 95.00 184 ASN A N 1
ATOM 1328 C CA . ASN A 1 184 ? -11.753 12.335 24.015 1.00 95.00 184 ASN A CA 1
ATOM 1329 C C . ASN A 1 184 ? -12.708 11.160 24.287 1.00 95.00 184 ASN A C 1
ATOM 1331 O O . ASN A 1 184 ? -13.871 11.242 23.919 1.00 95.00 184 ASN A O 1
ATOM 1335 N N . SER A 1 185 ? -12.236 10.137 25.002 1.00 95.94 185 SER A N 1
ATOM 1336 C CA . SER A 1 185 ? -13.000 8.963 25.440 1.00 95.94 185 SER A CA 1
ATOM 1337 C C . SER A 1 185 ? -12.906 8.779 26.958 1.00 95.94 185 SER A C 1
ATOM 1339 O O . SER A 1 185 ? -12.284 7.822 27.422 1.00 95.94 185 SER A O 1
ATOM 1341 N N . PRO A 1 186 ? -13.408 9.738 27.756 1.00 94.06 186 PRO A N 1
ATOM 1342 C CA . PRO A 1 186 ? -13.202 9.748 29.204 1.00 94.06 186 PRO A CA 1
ATOM 1343 C C . PRO A 1 186 ? -13.997 8.674 29.950 1.00 94.06 186 PRO A C 1
ATOM 1345 O O . PRO A 1 186 ? -13.594 8.308 31.056 1.00 94.06 186 PRO A O 1
ATOM 1348 N N . ASP A 1 187 ? -15.105 8.223 29.365 1.00 91.75 187 ASP A N 1
ATOM 1349 C CA . ASP A 1 187 ? -16.037 7.291 29.996 1.00 91.75 187 ASP A CA 1
ATOM 1350 C C . ASP A 1 187 ? -15.733 5.828 29.618 1.00 91.75 187 ASP A C 1
ATOM 1352 O O . ASP A 1 187 ? -16.038 4.939 30.400 1.00 91.75 187 ASP A O 1
ATOM 1356 N N . ILE A 1 188 ? -14.944 5.605 28.553 1.00 94.88 188 ILE A N 1
ATOM 1357 C CA . ILE A 1 188 ? -14.526 4.266 28.119 1.00 94.88 188 ILE A CA 1
ATOM 1358 C C . ILE A 1 188 ? -13.647 3.567 29.166 1.00 94.88 188 ILE A C 1
ATOM 1360 O O . ILE A 1 188 ? -12.563 4.035 29.552 1.00 94.88 188 ILE A O 1
ATOM 1364 N N . THR A 1 189 ? -14.068 2.374 29.557 1.00 94.38 189 THR A N 1
ATOM 1365 C CA . THR A 1 189 ? -13.381 1.426 30.421 1.00 94.38 189 THR A CA 1
ATOM 1366 C C . THR A 1 189 ? -13.160 0.077 29.725 1.00 94.38 189 THR A C 1
ATOM 1368 O O . THR A 1 189 ? -13.448 -0.126 28.554 1.00 94.38 189 THR A O 1
ATOM 1371 N N . ALA A 1 190 ? -12.550 -0.880 30.435 1.00 95.44 190 ALA A N 1
ATOM 1372 C CA . ALA A 1 190 ? -12.469 -2.246 29.915 1.00 95.44 190 ALA A CA 1
ATOM 1373 C C . ALA A 1 190 ? -13.835 -2.955 29.944 1.00 95.44 190 ALA A C 1
ATOM 1375 O O . ALA A 1 190 ? -14.025 -3.900 29.182 1.00 95.44 190 ALA A O 1
ATOM 1376 N N . GLY A 1 191 ? -14.746 -2.503 30.819 1.00 93.00 191 GLY A N 1
ATOM 1377 C CA . GLY A 1 191 ? -16.061 -3.103 31.026 1.00 93.00 191 GLY A CA 1
ATOM 1378 C C . GLY A 1 191 ? -16.912 -3.080 29.766 1.00 93.00 191 GLY A C 1
ATOM 1379 O O . GLY A 1 191 ? -17.484 -4.109 29.439 1.00 93.00 191 GLY A O 1
ATOM 1380 N N . ASP A 1 192 ? -16.862 -1.976 29.029 1.00 93.44 192 ASP A N 1
ATOM 1381 C CA . ASP A 1 192 ? -17.615 -1.705 27.798 1.00 93.44 192 ASP A CA 1
ATOM 1382 C C . ASP A 1 192 ? -17.031 -2.448 26.574 1.00 93.44 192 ASP A C 1
ATOM 1384 O O . ASP A 1 192 ? -17.600 -2.464 25.483 1.00 93.44 192 ASP A O 1
ATOM 1388 N N . ILE A 1 193 ? -15.907 -3.156 26.746 1.00 95.06 193 ILE A N 1
ATOM 1389 C CA . ILE A 1 193 ? -15.279 -3.974 25.704 1.00 95.06 193 ILE A CA 1
ATOM 1390 C C . ILE A 1 193 ? -15.359 -5.456 26.083 1.00 95.06 193 ILE A C 1
ATOM 1392 O O . ILE A 1 193 ? -14.661 -5.945 26.976 1.00 95.06 193 ILE A O 1
ATOM 1396 N N . ALA A 1 194 ? -16.142 -6.227 25.328 1.00 95.81 194 ALA A N 1
ATOM 1397 C CA . ALA A 1 194 ? -16.222 -7.679 25.479 1.00 95.81 194 ALA A CA 1
ATOM 1398 C C . ALA A 1 194 ? -14.988 -8.395 24.921 1.00 95.81 194 ALA A C 1
ATOM 1400 O O . ALA A 1 194 ? -14.530 -9.401 25.478 1.00 95.81 194 ALA A O 1
ATOM 1401 N N . ARG A 1 195 ? -14.473 -7.917 23.785 1.00 97.00 195 ARG A N 1
ATOM 1402 C CA . ARG A 1 195 ? -13.389 -8.568 23.046 1.00 97.00 195 ARG A CA 1
ATOM 1403 C C . ARG A 1 195 ? -12.562 -7.545 22.284 1.00 97.00 195 ARG A C 1
ATOM 1405 O O . ARG A 1 195 ? -13.113 -6.646 21.660 1.00 97.00 195 ARG A O 1
ATOM 1412 N N . LEU A 1 196 ? -11.247 -7.739 22.285 1.00 98.44 196 LEU A N 1
ATOM 1413 C CA . LEU A 1 196 ? -10.291 -6.935 21.529 1.00 98.44 196 LEU A CA 1
ATOM 1414 C C . LEU A 1 196 ? -9.434 -7.843 20.645 1.00 98.44 196 LEU A C 1
ATOM 1416 O O . LEU A 1 196 ? -8.857 -8.823 21.131 1.00 98.44 196 LEU A O 1
ATOM 1420 N N . GLN A 1 197 ? -9.326 -7.496 19.362 1.00 98.62 197 GLN A N 1
ATOM 1421 C CA . GLN A 1 197 ? -8.515 -8.221 18.388 1.00 98.62 197 GLN A CA 1
ATOM 1422 C C . GLN A 1 197 ? -7.621 -7.277 17.581 1.00 98.62 197 GLN A C 1
ATOM 1424 O O . GLN A 1 197 ? -8.088 -6.250 17.101 1.00 98.62 197 GLN A O 1
ATOM 1429 N N . TYR A 1 198 ? -6.342 -7.625 17.430 1.00 98.62 198 TYR A N 1
ATOM 1430 C CA . TYR A 1 198 ? -5.367 -6.913 16.588 1.00 98.62 198 TYR A CA 1
ATOM 1431 C C . TYR A 1 198 ? -4.112 -7.771 16.373 1.00 98.62 198 TYR A C 1
ATOM 1433 O O . TYR A 1 198 ? -3.922 -8.794 17.035 1.00 98.62 198 TYR A O 1
ATOM 1441 N N . THR A 1 199 ? -3.225 -7.352 15.470 1.00 98.56 199 THR A N 1
ATOM 1442 C CA . THR A 1 199 ? -1.934 -8.023 15.230 1.00 98.56 199 THR A CA 1
ATOM 1443 C C . THR A 1 199 ? -0.792 -7.222 15.845 1.00 98.56 199 THR A C 1
ATOM 1445 O O . THR A 1 199 ? -0.620 -6.050 15.515 1.00 98.56 199 THR A O 1
ATOM 1448 N N . LYS A 1 200 ? -0.002 -7.843 16.725 1.00 97.88 200 LYS A N 1
ATOM 1449 C CA . LYS A 1 200 ? 1.158 -7.222 17.381 1.00 97.88 200 LYS A CA 1
ATOM 1450 C C . LYS A 1 200 ? 2.333 -7.036 16.430 1.00 97.88 200 LYS A C 1
ATOM 1452 O O . LYS A 1 200 ? 2.443 -7.732 15.425 1.00 97.88 200 LYS A O 1
ATOM 1457 N N . ALA A 1 201 ? 3.281 -6.194 16.835 1.00 97.50 201 ALA A N 1
ATOM 1458 C CA . ALA A 1 201 ? 4.572 -5.984 16.176 1.00 97.50 201 ALA A CA 1
ATOM 1459 C C . ALA A 1 201 ? 5.352 -7.272 15.841 1.00 97.50 201 ALA A C 1
ATOM 1461 O O . ALA A 1 201 ? 6.102 -7.291 14.872 1.00 97.50 201 ALA A O 1
ATOM 1462 N N . ASP A 1 202 ? 5.201 -8.348 16.623 1.00 96.38 202 ASP A N 1
ATOM 1463 C CA . ASP A 1 202 ? 5.862 -9.638 16.369 1.00 96.38 202 ASP A CA 1
ATOM 1464 C C . ASP A 1 202 ? 5.074 -10.572 15.427 1.00 96.38 202 ASP A C 1
ATOM 1466 O O . ASP A 1 202 ? 5.471 -11.720 15.215 1.00 96.38 202 ASP A O 1
ATOM 1470 N N . GLY A 1 203 ? 3.955 -10.093 14.877 1.00 96.62 203 GLY A N 1
ATOM 1471 C CA . GLY A 1 203 ? 3.048 -10.840 14.010 1.00 96.62 203 GLY A CA 1
ATOM 1472 C C . GLY A 1 203 ? 2.081 -11.764 14.750 1.00 96.62 203 GLY A C 1
ATOM 1473 O O . GLY A 1 203 ? 1.269 -12.431 14.107 1.00 96.62 203 GLY A O 1
ATOM 1474 N N . SER A 1 204 ? 2.134 -11.837 16.084 1.00 97.31 204 SER A N 1
ATOM 1475 C CA . SER A 1 204 ? 1.147 -12.597 16.849 1.00 97.31 204 SER A CA 1
ATOM 1476 C C . SER A 1 204 ? -0.196 -11.869 16.893 1.00 97.31 204 SER A C 1
ATOM 1478 O O . SER A 1 204 ? -0.271 -10.648 17.021 1.00 97.31 204 SER A O 1
ATOM 1480 N N . VAL A 1 205 ? -1.279 -12.636 16.785 1.00 98.00 205 VAL A N 1
ATOM 1481 C CA . VAL A 1 205 ? -2.640 -12.103 16.879 1.00 98.00 205 VAL A CA 1
ATOM 1482 C C . VAL A 1 205 ? -3.071 -12.097 18.340 1.00 98.00 205 VAL A C 1
ATOM 1484 O O . VAL A 1 205 ? -3.030 -13.133 19.010 1.00 98.00 205 VAL A O 1
ATOM 1487 N N . VAL A 1 206 ? -3.512 -10.938 18.817 1.00 98.38 206 VAL A N 1
ATOM 1488 C CA . VAL A 1 206 ? -4.324 -10.825 20.026 1.00 98.38 206 VAL A CA 1
ATOM 1489 C C . VAL A 1 206 ? -5.767 -11.079 19.640 1.00 98.38 206 VAL A C 1
ATOM 1491 O O . VAL A 1 206 ? -6.289 -10.465 18.717 1.00 98.38 206 VAL A O 1
ATOM 1494 N N . ASP A 1 207 ? -6.397 -11.996 20.359 1.00 98.25 207 ASP A N 1
ATOM 1495 C CA . ASP A 1 207 ? -7.840 -12.190 20.379 1.00 98.25 207 ASP A CA 1
ATOM 1496 C C . ASP A 1 207 ? -8.212 -12.516 21.827 1.00 98.25 207 ASP A C 1
ATOM 1498 O O . ASP A 1 207 ? -8.085 -13.663 22.268 1.00 98.25 207 ASP A O 1
ATOM 1502 N N . THR A 1 208 ? -8.549 -11.482 22.600 1.00 98.00 208 THR A N 1
ATOM 1503 C CA . THR A 1 208 ? -8.718 -11.593 24.051 1.00 98.00 208 THR A CA 1
ATOM 1504 C C . THR A 1 208 ? -10.065 -11.069 24.519 1.00 98.00 208 THR A C 1
ATOM 1506 O O . THR A 1 208 ? -10.601 -10.098 23.990 1.00 98.00 208 THR A O 1
ATOM 1509 N N . THR A 1 209 ? -10.590 -11.726 25.548 1.00 97.69 209 THR A N 1
ATOM 1510 C CA . THR A 1 209 ? -11.729 -11.277 26.360 1.00 97.69 209 THR A CA 1
ATOM 1511 C C . THR A 1 209 ? -11.294 -11.046 27.813 1.00 97.69 209 THR A C 1
ATOM 1513 O O . THR A 1 209 ? -12.132 -10.941 28.710 1.00 97.69 209 THR A O 1
ATOM 1516 N N . ASP A 1 210 ? -9.983 -11.080 28.095 1.00 98.19 210 ASP A N 1
ATOM 1517 C CA . ASP A 1 210 ? -9.453 -10.851 29.435 1.00 98.19 210 ASP A CA 1
ATOM 1518 C C . ASP A 1 210 ? -9.469 -9.352 29.747 1.00 98.19 210 ASP A C 1
ATOM 1520 O O . ASP A 1 210 ? -8.775 -8.543 29.135 1.00 98.19 210 ASP A O 1
ATOM 1524 N N . GLN A 1 211 ? -10.266 -8.993 30.746 1.00 97.50 211 GLN A N 1
ATOM 1525 C CA . GLN A 1 211 ? -10.486 -7.612 31.169 1.00 97.50 211 GLN A CA 1
ATOM 1526 C C . GLN A 1 211 ? -9.209 -6.923 31.681 1.00 97.50 211 GLN A C 1
ATOM 1528 O O . GLN A 1 211 ? -9.070 -5.704 31.584 1.00 97.50 211 GLN A O 1
ATOM 1533 N N . GLY A 1 212 ? -8.244 -7.686 32.206 1.00 98.00 212 GLY A N 1
ATOM 1534 C CA . GLY A 1 212 ? -6.941 -7.160 32.603 1.00 98.00 212 GLY A CA 1
ATOM 1535 C C . GLY A 1 212 ? -6.069 -6.807 31.399 1.00 98.00 212 GLY A C 1
ATOM 1536 O O . GLY A 1 212 ? -5.418 -5.762 31.407 1.00 98.00 212 GLY A O 1
ATOM 1537 N N . GLU A 1 213 ? -6.077 -7.642 30.358 1.00 98.06 213 GLU A N 1
ATOM 1538 C CA . GLU A 1 213 ? -5.370 -7.374 29.098 1.00 98.06 213 GLU A CA 1
ATOM 1539 C C . GLU A 1 213 ? -5.986 -6.192 2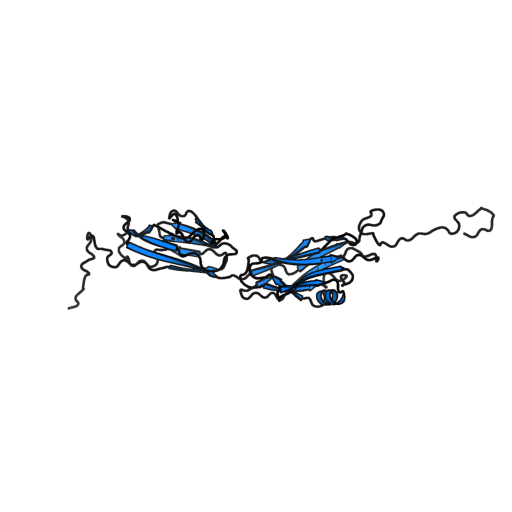8.339 1.00 98.06 213 GLU A C 1
ATOM 1541 O O . GLU A 1 213 ? -5.252 -5.306 27.897 1.00 98.06 213 GLU A O 1
ATOM 1546 N N . ILE A 1 214 ? -7.318 -6.123 28.265 1.00 98.56 214 ILE A N 1
ATOM 1547 C CA . ILE A 1 214 ? -8.045 -4.993 27.663 1.00 98.56 214 ILE A CA 1
ATOM 1548 C C . ILE A 1 214 ? -7.723 -3.700 28.421 1.00 98.56 214 ILE A C 1
ATOM 1550 O O . ILE A 1 214 ? -7.296 -2.717 27.819 1.00 98.56 214 ILE A O 1
ATOM 1554 N N . SER A 1 215 ? -7.817 -3.707 29.755 1.00 98.06 215 SER A N 1
ATOM 1555 C CA . SER A 1 215 ? -7.465 -2.5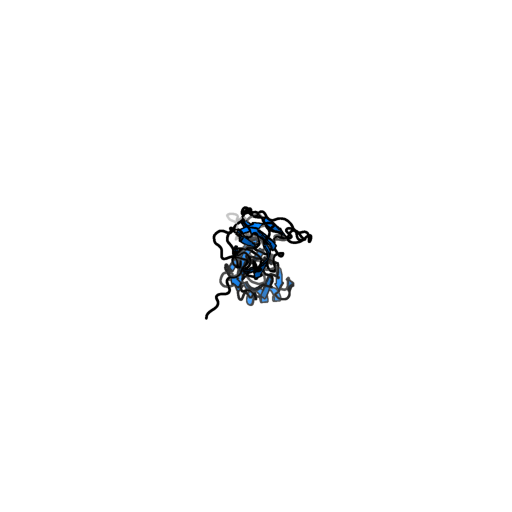41 30.576 1.00 98.06 215 SER A CA 1
ATOM 1556 C C . SER A 1 215 ? -6.012 -2.094 30.367 1.00 98.06 215 SER A C 1
ATOM 1558 O O . SER A 1 215 ? -5.728 -0.894 30.318 1.00 98.06 215 SER A O 1
ATOM 1560 N N . ALA A 1 216 ? -5.080 -3.038 30.200 1.00 97.94 216 ALA A N 1
ATOM 1561 C CA . ALA A 1 216 ? -3.684 -2.723 29.920 1.00 97.94 216 ALA A CA 1
ATOM 1562 C C . ALA A 1 216 ? -3.496 -2.052 28.550 1.00 97.94 216 ALA A C 1
ATOM 1564 O O . ALA A 1 216 ? -2.725 -1.090 28.473 1.00 97.94 216 ALA A O 1
ATOM 1565 N N . PHE A 1 217 ? -4.210 -2.515 27.517 1.00 98.38 217 PHE A N 1
ATOM 1566 C CA . PHE A 1 217 ? -4.223 -1.898 26.188 1.00 98.38 217 PHE A CA 1
ATOM 1567 C C . PHE A 1 217 ? -4.810 -0.483 26.229 1.00 98.38 217 PHE A C 1
ATOM 1569 O O . PHE A 1 217 ? -4.185 0.449 25.731 1.00 98.38 217 PHE A O 1
ATOM 1576 N N . LEU A 1 218 ? -5.955 -0.276 26.886 1.00 97.38 218 LEU A N 1
ATOM 1577 C CA . LEU A 1 218 ? -6.560 1.057 26.998 1.00 97.38 218 LEU A CA 1
ATOM 1578 C C . LEU A 1 218 ? -5.625 2.051 27.705 1.00 97.38 218 LEU A C 1
ATOM 1580 O O . LEU A 1 218 ? -5.483 3.194 27.272 1.00 97.38 218 LEU A O 1
ATOM 1584 N N . ALA A 1 219 ? -4.942 1.611 28.765 1.00 95.81 219 ALA A N 1
ATOM 1585 C CA . ALA A 1 219 ? -4.072 2.475 29.559 1.00 95.81 219 ALA A CA 1
ATOM 1586 C C . ALA A 1 219 ? -2.713 2.773 28.903 1.00 95.81 219 ALA A C 1
ATOM 1588 O O . ALA A 1 219 ? -2.212 3.893 29.020 1.00 95.81 219 ALA A O 1
ATOM 1589 N N . ASN A 1 220 ? -2.084 1.777 28.268 1.00 95.94 220 ASN A N 1
ATOM 1590 C CA . ASN A 1 220 ? -0.688 1.872 27.813 1.00 95.94 220 ASN A CA 1
ATOM 1591 C C . ASN A 1 220 ? -0.517 1.748 26.296 1.00 95.94 220 ASN A C 1
ATOM 1593 O O . ASN A 1 220 ? 0.539 2.109 25.780 1.00 95.94 220 ASN A O 1
ATOM 1597 N N . GLY A 1 221 ? -1.536 1.254 25.602 1.00 97.50 221 GLY A N 1
ATOM 1598 C CA . GLY A 1 221 ? -1.457 0.833 24.215 1.00 97.50 221 GLY A CA 1
ATOM 1599 C C . GLY A 1 221 ? -0.711 -0.471 24.001 1.00 97.50 221 GLY A C 1
ATOM 1600 O O . GLY A 1 221 ? -0.193 -1.085 24.936 1.00 97.50 221 GLY A O 1
ATOM 1601 N N . ASP A 1 222 ? -0.632 -0.856 22.737 1.00 98.56 222 ASP A N 1
ATOM 1602 C CA . ASP A 1 222 ? 0.287 -1.877 22.246 1.00 98.56 222 ASP A CA 1
ATOM 1603 C C . ASP A 1 222 ? 0.760 -1.515 20.833 1.00 98.5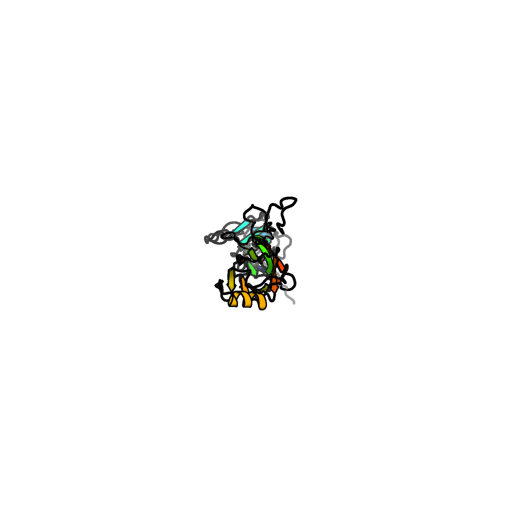6 222 ASP A C 1
ATOM 1605 O O . ASP A 1 222 ? 0.186 -0.652 20.162 1.00 98.56 222 ASP A O 1
ATOM 1609 N N . ASP A 1 223 ? 1.830 -2.159 20.392 1.00 98.50 223 ASP A N 1
ATOM 1610 C CA . ASP A 1 223 ? 2.396 -1.954 19.068 1.00 98.50 223 ASP A CA 1
ATOM 1611 C C . ASP A 1 223 ? 1.703 -2.873 18.055 1.00 98.50 223 ASP A C 1
ATOM 1613 O O . ASP A 1 223 ? 1.798 -4.100 18.137 1.00 98.50 223 ASP A O 1
ATOM 1617 N N . VAL A 1 224 ? 1.016 -2.268 17.088 1.00 98.69 224 VAL A N 1
ATOM 1618 C CA . VAL A 1 224 ? 0.273 -2.923 16.009 1.00 98.69 224 VAL A CA 1
ATOM 1619 C C . VAL A 1 224 ? 1.121 -2.979 14.740 1.00 98.69 224 VAL A C 1
ATOM 1621 O O . VAL A 1 224 ? 1.809 -2.017 14.392 1.00 98.69 224 VAL A O 1
ATOM 1624 N N . LEU A 1 225 ? 1.076 -4.117 14.050 1.00 98.69 225 LEU A N 1
ATOM 1625 C CA . LEU A 1 225 ? 1.834 -4.387 12.828 1.00 98.69 225 LEU A CA 1
ATOM 1626 C C . LEU A 1 225 ? 0.977 -4.176 11.581 1.00 98.69 225 LEU A C 1
ATOM 1628 O O . LEU A 1 225 ? -0.065 -4.814 11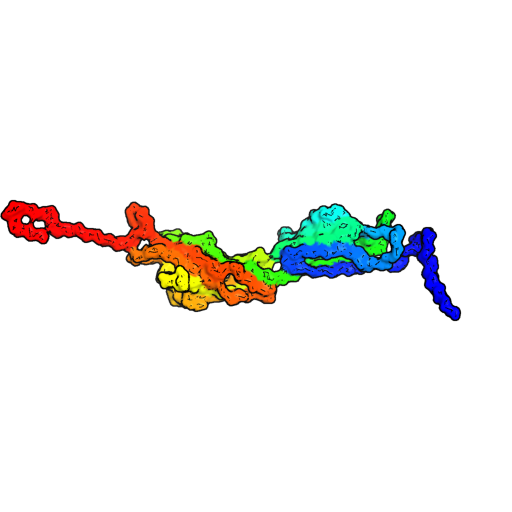.437 1.00 98.69 225 LEU A O 1
ATOM 1632 N N . ILE A 1 226 ? 1.474 -3.377 10.640 1.00 98.62 226 ILE A N 1
ATOM 1633 C CA . ILE A 1 226 ? 1.150 -3.498 9.216 1.00 98.62 226 ILE A CA 1
ATOM 1634 C C . ILE A 1 226 ? 2.328 -4.239 8.582 1.00 98.62 226 ILE A C 1
ATOM 1636 O O . ILE A 1 226 ? 3.434 -3.701 8.491 1.00 98.62 226 ILE A O 1
ATOM 1640 N N . ALA A 1 227 ? 2.108 -5.497 8.207 1.00 98.19 227 ALA A N 1
ATOM 1641 C CA . ALA A 1 227 ? 3.171 -6.352 7.692 1.00 98.19 227 ALA A CA 1
ATOM 1642 C C . ALA A 1 227 ? 3.687 -5.854 6.333 1.00 98.19 227 ALA A C 1
ATOM 1644 O O . ALA A 1 227 ? 2.931 -5.267 5.553 1.00 98.19 227 ALA A O 1
ATOM 1645 N N . ALA A 1 228 ? 4.949 -6.144 6.022 1.00 96.56 228 ALA A N 1
ATOM 1646 C CA . ALA A 1 228 ? 5.514 -5.925 4.695 1.00 96.56 228 ALA A CA 1
ATOM 1647 C C . ALA A 1 228 ? 4.594 -6.491 3.591 1.00 96.56 228 ALA A C 1
ATOM 1649 O O . ALA A 1 228 ? 4.015 -7.573 3.722 1.00 96.56 228 ALA A O 1
ATOM 1650 N N . GLY A 1 229 ? 4.423 -5.730 2.513 1.00 94.62 229 GLY A N 1
ATOM 1651 C CA . GLY A 1 229 ? 3.517 -6.018 1.399 1.00 94.62 229 GLY A CA 1
ATOM 1652 C C . GLY A 1 229 ? 2.033 -5.759 1.688 1.00 94.62 229 GLY A C 1
ATOM 1653 O O . GLY A 1 229 ? 1.221 -5.806 0.769 1.00 94.62 229 GLY A O 1
ATOM 1654 N N . SER A 1 230 ? 1.649 -5.467 2.934 1.00 96.69 230 SER A N 1
ATOM 1655 C CA . SER A 1 230 ? 0.261 -5.156 3.299 1.00 96.69 230 SER A CA 1
ATOM 1656 C C . SER A 1 230 ? 0.022 -3.651 3.299 1.00 96.69 230 SER A C 1
ATOM 1658 O O . SER A 1 230 ? 0.931 -2.867 3.558 1.00 96.69 230 SER A O 1
ATOM 1660 N N . LYS A 1 231 ? -1.217 -3.225 3.039 1.00 96.75 231 LYS A N 1
ATOM 1661 C CA . LYS A 1 231 ? -1.609 -1.811 3.157 1.00 96.75 231 LYS A CA 1
ATOM 1662 C C . LYS A 1 231 ? -2.350 -1.488 4.436 1.00 96.75 231 LYS A C 1
ATOM 1664 O O . LYS A 1 231 ? -2.470 -0.317 4.765 1.00 96.75 231 LYS A O 1
ATOM 1669 N N . GLU A 1 232 ? -2.860 -2.492 5.136 1.00 97.44 232 GLU A N 1
ATOM 1670 C CA . GLU A 1 232 ? -3.773 -2.280 6.250 1.00 97.44 232 GLU A CA 1
ATOM 1671 C C . GLU A 1 232 ? -3.551 -3.296 7.366 1.00 97.44 232 GLU A C 1
ATOM 1673 O O . GLU A 1 232 ? -3.096 -4.418 7.130 1.00 97.44 232 GLU A O 1
ATOM 1678 N N . SER A 1 233 ? -3.903 -2.888 8.580 1.00 98.25 233 SER A N 1
ATOM 1679 C CA . SER A 1 233 ? -4.033 -3.737 9.757 1.00 98.25 233 SER A CA 1
ATOM 1680 C C . SER A 1 233 ? -5.293 -3.337 10.511 1.00 98.25 233 SER A C 1
ATOM 1682 O O . SER A 1 233 ? -5.560 -2.147 10.685 1.00 98.25 233 SER A O 1
ATOM 1684 N N . LEU A 1 234 ? -6.076 -4.327 10.931 1.00 98.19 234 LEU A N 1
ATOM 1685 C CA . LEU A 1 234 ? -7.369 -4.111 11.572 1.00 98.19 234 LEU A CA 1
ATOM 1686 C C . LEU A 1 234 ? -7.270 -4.248 13.089 1.00 98.19 234 LEU A C 1
ATOM 1688 O O . LEU A 1 234 ? -6.567 -5.119 13.613 1.00 98.19 234 LEU A O 1
ATOM 1692 N N . ILE A 1 235 ? -8.039 -3.408 13.773 1.00 98.69 235 ILE A N 1
ATOM 1693 C CA . ILE A 1 235 ? -8.351 -3.514 15.192 1.00 98.69 235 ILE A CA 1
ATOM 1694 C C . ILE A 1 235 ? -9.861 -3.680 15.301 1.00 98.69 235 ILE A C 1
ATOM 1696 O O . ILE A 1 235 ? -10.611 -2.800 14.883 1.00 98.69 235 ILE A O 1
ATOM 1700 N N . THR A 1 236 ? -10.294 -4.795 15.876 1.00 98.38 236 THR A N 1
ATOM 1701 C CA . THR A 1 236 ? -11.712 -5.116 16.058 1.00 98.38 236 THR A CA 1
ATOM 1702 C C . THR A 1 236 ? -12.041 -5.113 17.542 1.00 98.38 236 THR A C 1
ATOM 1704 O O . THR A 1 236 ? -11.342 -5.738 18.346 1.00 98.38 236 THR A O 1
ATOM 1707 N N . ILE A 1 237 ? -13.112 -4.414 17.900 1.00 98.12 237 ILE A N 1
ATOM 1708 C CA . ILE A 1 237 ? -13.609 -4.267 19.266 1.00 98.12 237 ILE A CA 1
ATOM 1709 C C . ILE A 1 237 ? -15.065 -4.723 19.272 1.00 98.12 237 ILE A C 1
ATOM 1711 O O . ILE A 1 237 ? -15.908 -4.109 18.624 1.00 98.12 237 ILE A O 1
ATOM 1715 N N . SER A 1 238 ? -15.369 -5.792 20.003 1.00 96.19 238 SER A N 1
ATOM 1716 C CA . SER A 1 238 ? -16.757 -6.151 20.309 1.00 96.19 238 SER A CA 1
ATOM 1717 C C . SER A 1 238 ? -17.169 -5.458 21.598 1.00 96.19 238 SER A C 1
ATOM 1719 O O . SER A 1 238 ? -16.446 -5.556 22.595 1.00 96.19 238 SER A O 1
ATOM 1721 N N . VAL A 1 239 ? -18.322 -4.798 21.575 1.00 94.19 239 VAL A N 1
ATOM 1722 C CA . VAL A 1 239 ? -18.881 -4.104 22.741 1.00 94.19 239 VAL A CA 1
ATOM 1723 C C . VAL A 1 239 ? -19.422 -5.109 23.755 1.00 94.19 239 VAL A C 1
ATOM 1725 O O . VAL A 1 239 ? -19.862 -6.205 23.387 1.00 94.19 239 VAL A O 1
ATOM 1728 N N . ALA A 1 240 ? -19.295 -4.791 25.038 1.00 91.31 240 ALA A N 1
ATOM 1729 C CA . ALA A 1 240 ? -19.930 -5.568 26.091 1.00 91.31 240 ALA A CA 1
ATOM 1730 C C . ALA A 1 240 ? -21.411 -5.217 26.196 1.00 91.31 240 ALA A C 1
ATOM 1732 O O . ALA A 1 240 ? -21.823 -4.121 25.866 1.00 91.31 240 ALA A O 1
ATOM 1733 N N . ASP A 1 241 ? -22.199 -6.195 26.621 1.00 87.88 241 ASP A N 1
ATOM 1734 C CA . ASP A 1 241 ? -23.598 -6.014 26.991 1.00 87.88 241 ASP A CA 1
ATOM 1735 C C . ASP A 1 241 ? -23.659 -6.131 28.509 1.00 87.88 241 ASP A C 1
ATOM 1737 O O . ASP A 1 241 ? -23.134 -7.119 29.059 1.00 87.88 241 ASP A O 1
ATOM 1741 N N . ASP A 1 242 ? -24.249 -5.151 29.190 1.00 80.25 242 ASP A N 1
ATOM 1742 C CA . ASP A 1 242 ? -24.406 -5.214 30.635 1.00 80.25 242 ASP A CA 1
ATOM 1743 C C . ASP A 1 242 ? -25.850 -5.004 31.137 1.00 80.25 242 ASP A C 1
ATOM 1745 O O . ASP A 1 242 ? -26.760 -5.711 30.710 1.00 80.25 242 ASP A O 1
ATOM 1749 N N . SER A 1 243 ? -26.053 -4.307 32.245 1.00 81.69 243 SER A N 1
ATOM 1750 C CA . SER A 1 243 ? -27.393 -4.017 32.785 1.00 81.69 243 SER A CA 1
ATOM 1751 C C . SER A 1 243 ? -27.443 -2.608 33.382 1.00 81.69 243 SER A C 1
ATOM 1753 O O . SER A 1 243 ? -28.234 -2.324 34.299 1.00 81.69 243 SER A O 1
ATOM 1755 N N . VAL A 1 244 ? -26.479 -1.776 33.005 1.00 79.75 244 VAL A N 1
ATOM 1756 C CA . VAL A 1 244 ? -26.249 -0.433 33.493 1.00 79.75 244 VAL A CA 1
ATOM 1757 C C . VAL A 1 244 ? -26.681 0.500 32.382 1.00 79.75 244 VAL A C 1
ATOM 1759 O O . VAL A 1 244 ? -26.171 0.472 31.282 1.00 79.75 244 VAL A O 1
ATOM 1762 N N . TYR A 1 245 ? -27.618 1.390 32.702 1.00 78.56 245 TYR A N 1
ATOM 1763 C CA . TYR A 1 245 ? -27.977 2.429 31.752 1.00 78.56 245 TYR A CA 1
ATOM 1764 C C . TYR A 1 245 ? -26.805 3.380 31.533 1.00 78.56 245 TYR A C 1
ATOM 1766 O O . TYR A 1 245 ? -26.494 4.192 32.422 1.00 78.56 245 TYR A O 1
ATOM 1774 N N . GLU A 1 246 ? -26.233 3.317 30.341 1.00 71.69 246 GLU A N 1
ATOM 1775 C CA . GLU A 1 246 ? -25.154 4.175 29.884 1.00 71.69 246 GLU A CA 1
ATOM 1776 C C . GLU A 1 246 ? -25.666 5.109 28.780 1.00 71.69 246 GLU A C 1
ATOM 1778 O O . GLU A 1 246 ? -26.643 4.851 28.079 1.00 71.69 246 GLU A O 1
ATOM 1783 N N . GLN A 1 247 ? -25.085 6.305 28.708 1.00 77.38 247 GLN A N 1
ATOM 1784 C CA . GLN A 1 247 ? -25.330 7.178 27.560 1.00 77.38 247 GLN A CA 1
ATOM 1785 C C . GLN A 1 247 ? -24.351 6.772 26.468 1.00 77.38 247 GLN A C 1
ATOM 1787 O O . GLN A 1 247 ? -23.261 6.334 26.791 1.00 77.38 247 GLN A O 1
ATOM 1792 N N . THR A 1 248 ? -24.705 7.008 25.206 1.00 87.81 248 THR A N 1
ATOM 1793 C CA . THR A 1 248 ? -23.802 6.836 24.063 1.00 87.81 248 THR A CA 1
ATOM 1794 C C . THR A 1 248 ? -22.385 7.348 24.345 1.00 87.81 248 THR A C 1
ATOM 1796 O O . THR A 1 248 ? -22.218 8.509 24.741 1.00 87.81 248 THR A O 1
ATOM 1799 N N . GLU A 1 249 ? -21.388 6.508 24.081 1.00 90.94 249 GLU A N 1
ATOM 1800 C CA . GLU A 1 249 ? -19.981 6.768 24.385 1.00 90.94 249 GLU A CA 1
ATOM 1801 C C . GLU A 1 249 ? -19.138 6.849 23.110 1.00 90.94 249 GLU A C 1
ATOM 1803 O O . GLU A 1 249 ? -19.321 6.080 22.168 1.00 90.94 249 GLU A O 1
ATOM 1808 N N . ASP A 1 250 ? -18.177 7.772 23.079 1.00 94.94 250 ASP A N 1
ATOM 1809 C CA . ASP A 1 250 ? -17.216 7.875 21.981 1.00 94.94 250 ASP A CA 1
ATOM 1810 C C . ASP A 1 250 ? -15.959 7.060 22.323 1.00 94.94 250 ASP A C 1
ATOM 1812 O O . ASP A 1 250 ? -15.219 7.407 23.250 1.00 94.94 250 ASP A O 1
ATOM 1816 N N . LEU A 1 251 ? -15.656 6.020 21.540 1.00 97.44 251 LEU A N 1
ATOM 1817 C CA . LEU A 1 251 ? -14.406 5.261 21.615 1.00 97.44 251 LEU A CA 1
ATOM 1818 C C . LEU A 1 251 ? -13.440 5.752 20.536 1.00 97.44 251 LEU A C 1
ATOM 1820 O O . LEU A 1 251 ? -13.548 5.414 19.360 1.00 97.44 251 LEU A O 1
ATOM 1824 N N . GLY A 1 252 ? -12.462 6.549 20.952 1.00 97.88 252 GLY A N 1
ATOM 1825 C CA . GLY A 1 252 ? -11.396 7.094 20.129 1.00 97.88 252 GLY A CA 1
ATOM 1826 C C . GLY A 1 252 ? -10.102 6.315 20.301 1.00 97.88 252 GLY A C 1
ATOM 1827 O O . GLY A 1 252 ? -9.652 6.071 21.422 1.00 97.88 252 GLY A O 1
ATOM 1828 N N . LEU A 1 253 ? -9.452 5.976 19.193 1.00 98.62 253 LEU A N 1
ATOM 1829 C CA . LEU A 1 253 ? -8.095 5.440 19.200 1.00 98.62 253 LEU A CA 1
ATOM 1830 C C . LEU A 1 253 ? -7.115 6.500 18.708 1.00 98.62 253 LEU A C 1
ATOM 1832 O O . LEU A 1 253 ? -7.398 7.259 17.781 1.00 98.62 253 LEU A O 1
ATOM 1836 N N . ILE A 1 254 ? -5.933 6.527 19.321 1.00 98.44 254 ILE A N 1
ATOM 1837 C CA . ILE A 1 254 ? -4.808 7.359 18.901 1.00 98.44 254 ILE A CA 1
ATOM 1838 C C . ILE A 1 254 ? -3.618 6.485 18.521 1.00 98.44 254 ILE A C 1
ATOM 1840 O O . ILE A 1 254 ? -3.218 5.591 19.271 1.00 98.44 254 ILE A O 1
ATOM 1844 N N . ILE A 1 255 ? -3.021 6.794 17.371 1.00 98.69 255 ILE A N 1
ATOM 1845 C CA . ILE A 1 255 ? -1.799 6.174 16.874 1.00 98.69 255 ILE A CA 1
ATOM 1846 C C . ILE A 1 255 ? -0.592 7.094 17.058 1.00 98.69 255 ILE A C 1
ATOM 1848 O O . ILE A 1 255 ? -0.669 8.317 16.912 1.00 98.69 255 ILE A O 1
ATOM 1852 N N . SER A 1 256 ? 0.551 6.514 17.408 1.00 98.31 256 SER A N 1
ATOM 1853 C CA . SER A 1 256 ? 1.788 7.253 17.663 1.00 98.31 256 SER A CA 1
ATOM 1854 C C . SER A 1 256 ? 3.026 6.380 17.466 1.00 98.31 256 SER A C 1
ATOM 1856 O O . SER A 1 256 ? 2.921 5.178 17.245 1.00 98.31 256 SER A O 1
ATOM 1858 N N . ASN A 1 257 ? 4.213 6.993 17.549 1.00 97.62 257 ASN A N 1
ATOM 1859 C CA . ASN A 1 257 ? 5.505 6.293 17.527 1.00 97.62 257 ASN A CA 1
ATOM 1860 C C . ASN A 1 257 ? 5.662 5.308 16.357 1.00 97.62 257 ASN A C 1
ATOM 1862 O O . ASN A 1 257 ? 6.262 4.251 16.521 1.00 97.62 257 ASN A O 1
ATOM 1866 N N . ALA A 1 258 ? 5.112 5.656 15.191 1.00 98.38 258 ALA A N 1
ATOM 1867 C CA . ALA A 1 258 ? 5.213 4.815 14.014 1.00 98.38 258 ALA A CA 1
ATOM 1868 C C . ALA A 1 258 ? 6.677 4.658 13.586 1.00 98.38 258 ALA A C 1
ATOM 1870 O O . ALA A 1 258 ? 7.439 5.631 13.560 1.00 98.38 258 ALA A O 1
ATOM 1871 N N . VAL A 1 259 ? 7.055 3.434 13.230 1.00 98.38 259 VAL A N 1
ATOM 1872 C CA . VAL A 1 259 ? 8.386 3.083 12.745 1.00 98.38 259 VAL A CA 1
ATOM 1873 C C . VAL A 1 259 ? 8.249 2.256 11.476 1.00 98.38 259 VAL A C 1
ATOM 1875 O O . VAL A 1 259 ? 7.616 1.206 11.472 1.00 98.38 259 VAL A O 1
ATOM 1878 N N . ASN A 1 260 ? 8.907 2.726 10.422 1.00 98.12 260 ASN A N 1
ATOM 1879 C CA . ASN A 1 260 ? 9.189 1.983 9.204 1.00 98.12 260 ASN A CA 1
ATOM 1880 C C . ASN A 1 260 ? 10.643 2.314 8.799 1.00 98.12 260 ASN A C 1
ATOM 1882 O O . ASN A 1 260 ? 11.012 3.495 8.835 1.00 98.12 260 ASN A O 1
ATOM 1886 N N . PRO A 1 261 ? 11.490 1.329 8.453 1.00 97.06 261 PRO A N 1
ATOM 1887 C CA . PRO A 1 261 ? 12.871 1.567 8.027 1.00 97.06 261 PRO A CA 1
ATOM 1888 C C . PRO A 1 261 ? 13.038 2.515 6.827 1.00 97.06 261 PRO A C 1
ATOM 1890 O O . PRO A 1 261 ? 14.028 3.246 6.787 1.00 97.06 261 PRO A O 1
ATOM 1893 N N . ASN A 1 262 ? 12.074 2.556 5.905 1.00 95.00 262 ASN A N 1
ATOM 1894 C CA . ASN A 1 262 ? 12.062 3.461 4.748 1.00 95.00 262 ASN A CA 1
ATOM 1895 C C . ASN A 1 262 ? 11.537 4.865 5.099 1.00 95.00 262 ASN A C 1
ATOM 1897 O O . ASN A 1 262 ? 11.606 5.788 4.290 1.00 95.00 262 ASN A O 1
ATOM 1901 N N . GLY A 1 263 ? 11.046 5.050 6.327 1.00 96.44 263 GLY A N 1
ATOM 1902 C CA . GLY A 1 263 ? 10.433 6.280 6.813 1.00 96.44 263 GLY A CA 1
ATOM 1903 C C . GLY A 1 263 ? 8.911 6.189 6.872 1.00 96.44 263 GLY A C 1
ATOM 1904 O O . GLY A 1 263 ? 8.272 5.488 6.093 1.00 96.44 263 GLY A O 1
ATOM 1905 N N . VAL A 1 264 ? 8.321 6.910 7.827 1.00 98.00 264 VAL A N 1
ATOM 1906 C CA . VAL A 1 264 ? 6.870 6.950 8.026 1.00 98.00 264 VAL A CA 1
ATOM 1907 C C . VAL A 1 264 ? 6.418 8.319 8.514 1.00 98.00 264 VAL A C 1
ATOM 1909 O O . VAL A 1 264 ? 7.069 8.937 9.361 1.00 98.00 264 VAL A O 1
ATOM 1912 N N . THR A 1 265 ? 5.281 8.779 7.997 1.00 98.31 265 THR A N 1
ATOM 1913 C CA . THR A 1 265 ? 4.564 9.965 8.478 1.00 98.31 265 THR A CA 1
ATOM 1914 C C . THR A 1 265 ? 3.142 9.586 8.870 1.00 98.31 265 THR A C 1
ATOM 1916 O O . THR A 1 265 ? 2.449 8.915 8.116 1.00 98.31 265 THR A O 1
ATOM 1919 N N . ILE A 1 266 ? 2.683 10.045 10.035 1.00 98.56 266 ILE A N 1
ATOM 1920 C CA . ILE A 1 266 ? 1.279 9.912 10.442 1.00 98.56 266 ILE A CA 1
ATOM 1921 C C . ILE A 1 266 ? 0.505 11.111 9.885 1.00 98.56 266 ILE A C 1
ATOM 1923 O O . ILE A 1 266 ? 0.767 12.247 10.289 1.00 98.56 266 ILE A O 1
ATOM 1927 N N . THR A 1 267 ? -0.441 10.875 8.977 1.00 98.50 267 THR A N 1
ATOM 1928 C CA . THR A 1 267 ? -1.295 11.922 8.387 1.00 98.50 267 THR A CA 1
ATOM 1929 C C . THR A 1 267 ? -2.575 12.139 9.188 1.00 98.50 267 THR A C 1
ATOM 1931 O O . THR A 1 267 ? -3.025 13.277 9.316 1.00 98.50 267 THR A O 1
ATOM 1934 N N . THR A 1 268 ? -3.117 11.072 9.782 1.00 98.50 268 THR A N 1
ATOM 1935 C CA . THR A 1 268 ? -4.271 11.118 10.694 1.00 98.50 268 THR A CA 1
ATOM 1936 C C . THR A 1 268 ? -3.958 10.279 11.923 1.00 98.50 268 THR A C 1
ATOM 1938 O O . THR A 1 268 ? -3.817 9.063 11.826 1.00 98.50 268 THR A O 1
ATOM 1941 N N . ALA A 1 269 ? -3.811 10.935 13.074 1.00 98.31 269 ALA A N 1
ATOM 1942 C CA . ALA A 1 269 ? -3.365 10.282 14.304 1.00 98.31 269 ALA A CA 1
ATOM 1943 C C . ALA A 1 269 ? -4.507 9.742 15.171 1.00 98.31 269 ALA A C 1
ATOM 1945 O O . ALA A 1 269 ? -4.241 8.963 16.076 1.00 98.31 269 ALA A O 1
ATOM 1946 N N . THR A 1 270 ? -5.744 10.173 14.939 1.00 98.38 270 THR A N 1
ATOM 1947 C CA . THR A 1 270 ? -6.896 9.831 15.778 1.00 98.38 270 THR A CA 1
ATOM 1948 C C . THR A 1 270 ? -8.126 9.618 14.922 1.00 98.38 270 THR A C 1
ATOM 1950 O O . THR A 1 270 ? -8.350 10.404 14.000 1.00 98.38 270 THR A O 1
ATOM 1953 N N . ASP A 1 271 ? -8.945 8.645 15.292 1.00 98.56 271 ASP A N 1
ATOM 1954 C CA . ASP A 1 271 ? -10.329 8.546 14.837 1.00 98.56 271 ASP A CA 1
ATOM 1955 C C . ASP A 1 271 ? -11.189 7.887 15.921 1.00 98.56 271 ASP A C 1
ATOM 1957 O O . ASP A 1 271 ? -10.649 7.300 16.866 1.00 98.56 271 ASP A O 1
ATOM 1961 N N . SER A 1 272 ? -12.510 8.006 15.812 1.00 97.50 272 SER A N 1
ATOM 1962 C CA . SER A 1 272 ? -13.455 7.537 16.829 1.00 97.50 272 SER A CA 1
ATOM 1963 C C . SER A 1 272 ? -14.636 6.778 16.241 1.00 97.50 272 SER A C 1
ATOM 1965 O O . SER A 1 272 ? -15.184 7.166 15.211 1.00 97.50 272 SER A O 1
ATOM 1967 N N . GLY A 1 273 ? -15.053 5.737 16.951 1.00 97.00 273 GLY A N 1
ATOM 1968 C CA . GLY A 1 273 ? -16.353 5.095 16.808 1.00 97.00 273 GLY A CA 1
ATOM 1969 C C . GLY A 1 273 ? -17.249 5.405 18.006 1.00 97.00 273 GLY A C 1
ATOM 1970 O O . GLY A 1 273 ? -16.817 6.039 18.968 1.00 97.00 273 GLY A O 1
ATOM 1971 N N . VAL A 1 274 ? -18.489 4.943 17.937 1.00 95.38 274 VAL A N 1
ATOM 1972 C CA . VAL A 1 274 ? -19.533 5.188 18.931 1.00 95.38 274 VAL A CA 1
ATOM 1973 C C . VAL A 1 274 ? -20.049 3.860 19.477 1.00 95.38 274 VAL A C 1
ATOM 1975 O O . VAL A 1 274 ? -20.362 2.960 18.696 1.00 95.38 274 VAL A O 1
ATOM 1978 N N . ILE A 1 275 ? -20.164 3.759 20.796 1.00 94.06 275 ILE A N 1
ATOM 1979 C CA . ILE A 1 275 ? -20.859 2.675 21.491 1.00 94.06 275 ILE A CA 1
ATOM 1980 C C . ILE A 1 275 ? -22.247 3.190 21.877 1.00 94.06 275 ILE A C 1
ATOM 1982 O O . ILE A 1 275 ? -22.382 4.236 22.514 1.00 94.06 275 ILE A O 1
ATOM 1986 N N . GLU A 1 276 ? -23.290 2.506 21.417 1.00 91.50 276 GLU A N 1
ATOM 1987 C CA . GLU A 1 276 ? -24.685 2.835 21.707 1.00 91.50 276 GLU A CA 1
ATOM 1988 C C . GLU A 1 276 ? -25.303 1.809 22.665 1.00 91.50 276 GLU A C 1
ATOM 1990 O O . GLU A 1 276 ? -25.228 0.616 22.392 1.00 91.50 276 GLU A O 1
ATOM 1995 N N . ASP A 1 277 ? -25.998 2.283 23.704 1.00 86.75 277 ASP A N 1
ATOM 1996 C CA . ASP A 1 277 ? -26.896 1.467 24.544 1.00 86.75 277 ASP A CA 1
ATOM 1997 C C . ASP A 1 277 ? -27.949 0.748 23.677 1.00 86.75 277 ASP A C 1
ATOM 1999 O O . ASP A 1 277 ? -28.384 1.255 22.624 1.00 86.75 277 ASP A O 1
ATOM 2003 N N . GLU A 1 278 ? -28.395 -0.430 24.106 1.00 86.19 278 GLU A N 1
ATOM 2004 C CA . GLU A 1 278 ? -29.381 -1.197 23.368 1.00 86.19 278 GLU A CA 1
ATOM 2005 C C . GLU A 1 278 ? -30.770 -0.541 23.373 1.00 86.19 278 GLU A C 1
ATOM 2007 O O . GLU A 1 278 ? -31.093 0.438 24.054 1.00 86.19 278 GLU A O 1
ATOM 2012 N N . ALA A 1 279 ? -31.662 -1.071 22.537 1.00 85.25 279 ALA A N 1
ATOM 2013 C CA . ALA A 1 279 ? -33.046 -0.626 22.546 1.00 85.25 279 ALA A CA 1
ATOM 2014 C C . ALA A 1 279 ? -33.808 -1.215 23.744 1.00 85.25 279 ALA A C 1
ATOM 2016 O O . ALA A 1 279 ? -33.771 -2.421 23.995 1.00 85.25 279 ALA A O 1
ATOM 2017 N N . ALA A 1 280 ? -34.632 -0.390 24.393 1.00 82.62 280 ALA A N 1
ATOM 2018 C CA . ALA A 1 280 ? -35.617 -0.836 25.371 1.00 82.62 280 ALA A CA 1
ATOM 2019 C C . ALA A 1 280 ? -36.509 -1.951 24.804 1.00 82.62 280 ALA A C 1
ATOM 2021 O O . ALA A 1 280 ? -36.773 -2.029 23.601 1.00 82.62 280 ALA A O 1
ATOM 2022 N N . GLN A 1 281 ? -37.094 -2.771 25.684 1.00 82.06 281 GLN A N 1
ATOM 2023 C CA . GLN A 1 281 ? -38.023 -3.841 25.280 1.00 82.06 281 GLN A CA 1
ATOM 2024 C C . GLN A 1 281 ? -39.232 -3.347 24.463 1.00 82.06 281 GLN A C 1
ATOM 2026 O O . GLN A 1 281 ? -39.860 -4.131 23.749 1.00 82.06 281 GLN A O 1
ATOM 2031 N N . ASP A 1 282 ? -39.591 -2.066 24.580 1.00 83.19 282 ASP A N 1
ATOM 2032 C CA . ASP A 1 282 ? -40.658 -1.430 23.801 1.00 83.19 282 ASP A CA 1
ATOM 2033 C C . ASP A 1 282 ? -40.190 -0.874 22.440 1.00 83.19 282 ASP A C 1
ATOM 2035 O O . ASP A 1 282 ? -41.001 -0.329 21.685 1.00 83.19 282 ASP A O 1
ATOM 2039 N N . GLY A 1 283 ? -38.913 -1.067 22.103 1.00 81.75 283 GLY A N 1
ATOM 2040 C CA . GLY A 1 283 ? -38.269 -0.628 20.871 1.00 81.75 283 GLY A CA 1
ATOM 2041 C C . GLY A 1 283 ? -37.771 0.815 20.900 1.00 81.75 283 GLY A C 1
ATOM 2042 O O . GLY A 1 283 ? -37.416 1.335 19.842 1.00 81.75 283 GLY A O 1
ATOM 2043 N N . THR A 1 284 ? -37.772 1.484 22.059 1.00 82.44 284 THR A N 1
ATOM 2044 C CA . THR A 1 284 ? -37.162 2.814 22.192 1.00 82.44 284 THR A CA 1
ATOM 2045 C C . THR A 1 284 ? -35.634 2.681 22.075 1.00 82.44 284 THR A C 1
ATOM 2047 O O . THR A 1 284 ? -35.066 1.945 22.875 1.00 82.44 284 THR A O 1
ATOM 2050 N N . PRO A 1 285 ? -34.961 3.320 21.097 1.00 82.94 285 PRO A N 1
ATOM 2051 C CA . PRO A 1 285 ? -33.508 3.176 20.912 1.00 82.94 285 PRO A CA 1
ATOM 2052 C C . PRO A 1 285 ? -32.712 3.776 22.076 1.00 82.94 285 PRO A C 1
ATOM 2054 O O . PRO A 1 285 ? -33.128 4.838 22.534 1.00 82.94 285 PRO A O 1
ATOM 2057 N N . GLN A 1 286 ? -31.574 3.173 22.453 1.00 82.88 286 GLN A N 1
ATOM 2058 C CA . GLN A 1 286 ? -30.619 3.694 23.456 1.00 82.88 286 GLN A CA 1
ATOM 2059 C C . GLN A 1 286 ? -31.252 3.935 24.834 1.00 82.88 286 GLN A C 1
ATOM 2061 O O . GLN A 1 286 ? -31.093 4.988 25.458 1.00 82.88 286 GLN A O 1
ATOM 2066 N N . GLU A 1 287 ? -32.125 3.014 25.227 1.00 82.69 287 GLU A N 1
ATOM 2067 C CA . GLU A 1 287 ? -32.890 3.091 26.475 1.00 82.69 287 GLU A CA 1
ATOM 2068 C C . GLU A 1 287 ? -33.071 1.700 27.101 1.00 82.69 287 GLU A C 1
ATOM 2070 O O . GLU A 1 287 ? -33.962 1.518 27.942 1.00 82.69 287 GLU A O 1
ATOM 2075 N N . GLY A 1 288 ? -32.293 0.723 26.634 1.00 78.94 288 GLY A N 1
ATOM 2076 C CA . GLY A 1 288 ? -32.350 -0.692 26.970 1.00 78.94 288 GLY A CA 1
ATOM 2077 C C . GLY A 1 288 ? -32.381 -0.923 28.465 1.00 78.94 288 GLY A C 1
ATOM 2078 O O . GLY A 1 288 ? -33.370 -1.434 29.017 1.00 78.94 288 GLY A O 1
ATOM 2079 N N . ASP A 1 289 ? -31.380 -0.348 29.113 1.00 81.69 289 ASP A N 1
ATOM 2080 C CA . ASP A 1 289 ? -31.184 -0.436 30.546 1.00 81.69 289 ASP A CA 1
ATOM 2081 C C . ASP A 1 289 ? -31.760 0.737 31.336 1.00 81.69 289 ASP A C 1
ATOM 2083 O O . ASP A 1 289 ? -31.625 0.793 32.571 1.00 81.69 289 ASP A O 1
ATOM 2087 N N . ARG A 1 290 ? -32.480 1.669 30.683 1.00 82.44 290 ARG A N 1
ATOM 2088 C CA . ARG A 1 290 ? -32.982 2.866 31.370 1.00 82.44 290 ARG A CA 1
ATOM 2089 C C . ARG A 1 290 ? -33.821 2.470 32.591 1.00 82.44 290 ARG A C 1
ATOM 2091 O O . ARG A 1 290 ? -34.884 1.847 32.457 1.00 82.44 290 ARG A O 1
ATOM 2098 N N . PRO A 1 291 ? -33.452 2.929 33.805 1.00 79.12 291 PRO A N 1
ATOM 2099 C CA . PRO A 1 291 ? -34.182 2.573 35.007 1.00 79.12 291 PRO A CA 1
ATOM 2100 C C . PRO A 1 291 ? -35.630 3.058 34.931 1.00 79.12 291 PRO A C 1
ATOM 2102 O O . PRO A 1 291 ? -35.924 4.243 34.749 1.00 79.12 291 PRO A O 1
ATOM 2105 N N . THR A 1 292 ? -36.566 2.134 35.139 1.00 73.88 292 THR A N 1
ATOM 2106 C CA . THR A 1 292 ? -37.991 2.460 35.174 1.00 73.88 292 THR A CA 1
ATOM 2107 C C . THR A 1 292 ? -38.420 2.847 36.587 1.00 73.88 292 THR A C 1
ATOM 2109 O O . THR A 1 292 ? -38.284 2.090 37.549 1.00 73.88 292 THR A O 1
ATOM 2112 N N . VAL A 1 293 ? -38.985 4.047 36.733 1.00 73.94 293 VAL A N 1
ATOM 2113 C CA . VAL A 1 293 ? -39.607 4.487 37.987 1.00 73.94 293 VAL A CA 1
ATOM 2114 C C . VAL A 1 293 ? -41.117 4.388 37.833 1.00 73.94 293 VAL A C 1
ATOM 2116 O O . VAL A 1 293 ? -41.713 5.098 37.026 1.00 73.94 293 VAL A O 1
ATOM 2119 N N . SER A 1 294 ? -41.757 3.531 38.627 1.00 76.06 294 SER A N 1
ATOM 2120 C CA . SER A 1 294 ? -43.217 3.456 38.691 1.00 76.06 294 SER A CA 1
ATOM 2121 C C . SER A 1 294 ? -43.724 3.842 40.077 1.00 76.06 294 SER A C 1
ATOM 2123 O O . SER A 1 294 ? -43.202 3.415 41.106 1.00 76.06 294 SER A O 1
ATOM 2125 N N . ILE A 1 295 ? -44.768 4.671 40.105 1.00 74.56 295 ILE A N 1
ATOM 2126 C CA . ILE A 1 295 ? -45.544 4.942 41.313 1.00 74.56 295 ILE A CA 1
ATOM 2127 C C . ILE A 1 295 ? -46.827 4.134 41.183 1.00 74.56 295 ILE A C 1
ATOM 2129 O O . ILE A 1 295 ? -47.678 4.436 40.348 1.00 74.56 295 ILE A O 1
ATOM 2133 N N . THR A 1 296 ? -46.962 3.104 42.013 1.00 77.69 296 THR A N 1
ATOM 2134 C CA . THR A 1 296 ? -48.206 2.340 42.132 1.00 77.69 296 THR A CA 1
ATOM 2135 C C . THR A 1 296 ? -48.912 2.765 43.410 1.00 77.69 296 THR A C 1
ATOM 2137 O O . THR A 1 296 ? -48.306 2.774 44.481 1.00 77.69 296 THR A O 1
ATOM 2140 N N . ALA A 1 297 ? -50.192 3.123 43.315 1.00 75.94 297 ALA A N 1
ATOM 2141 C CA . ALA A 1 297 ? -50.991 3.401 44.499 1.00 75.94 297 ALA A CA 1
ATOM 2142 C C . ALA A 1 297 ? -51.125 2.116 45.336 1.00 75.94 297 ALA A C 1
ATOM 2144 O O . ALA A 1 297 ? -51.624 1.105 44.847 1.00 75.94 297 ALA A O 1
ATOM 2145 N N . THR A 1 298 ? -50.699 2.142 46.602 1.00 73.31 298 THR A N 1
ATOM 2146 C CA . THR A 1 298 ? -50.895 1.022 47.546 1.00 73.31 298 THR A CA 1
ATOM 2147 C C . THR A 1 298 ? -52.367 0.799 47.884 1.00 73.31 298 THR A C 1
ATOM 2149 O O . THR A 1 298 ? -52.757 -0.300 48.279 1.00 73.31 298 THR A O 1
ATOM 2152 N N . LYS A 1 299 ? -53.183 1.840 47.700 1.00 74.62 299 LYS A N 1
ATOM 2153 C CA . LYS A 1 299 ? -54.642 1.804 47.659 1.00 74.62 299 LYS A CA 1
ATOM 2154 C C . LYS A 1 299 ? -55.097 2.692 46.507 1.00 74.62 299 LYS A C 1
ATOM 2156 O O . LYS A 1 299 ? -54.847 3.892 46.515 1.00 74.62 299 LYS A O 1
ATOM 2161 N N . ASP A 1 300 ? -55.744 2.102 45.513 1.00 71.50 300 ASP A N 1
ATOM 2162 C CA . ASP A 1 300 ? -56.244 2.804 44.322 1.00 71.50 300 ASP A CA 1
ATOM 2163 C C . ASP A 1 300 ? -57.594 3.504 44.558 1.00 71.50 300 ASP A C 1
ATOM 2165 O O . ASP A 1 300 ? -58.079 4.253 43.709 1.00 71.50 300 ASP A O 1
ATOM 2169 N N . THR A 1 301 ? -58.191 3.284 45.731 1.00 72.88 301 THR A N 1
ATOM 2170 C CA . THR A 1 301 ? -59.504 3.798 46.102 1.00 72.88 301 THR A CA 1
ATOM 2171 C C . THR A 1 301 ? -59.526 4.299 47.546 1.00 72.88 301 THR A C 1
ATOM 2173 O O . THR A 1 301 ? -59.233 3.571 48.493 1.00 72.88 301 THR A O 1
ATOM 2176 N N . ALA A 1 302 ? -59.938 5.557 47.714 1.00 71.94 302 ALA A N 1
ATOM 2177 C CA . ALA A 1 302 ? -60.423 6.096 48.979 1.00 71.94 302 ALA A CA 1
ATOM 2178 C C . ALA A 1 302 ? -61.940 6.286 48.872 1.00 71.94 302 ALA A C 1
ATOM 2180 O O . ALA A 1 302 ? -62.434 6.824 47.880 1.00 71.94 302 ALA A O 1
ATOM 2181 N N . ILE A 1 303 ? -62.679 5.832 49.884 1.00 76.12 303 ILE A N 1
ATOM 2182 C CA . ILE A 1 303 ? -64.135 5.982 49.958 1.00 76.12 303 ILE A CA 1
ATOM 2183 C C . ILE A 1 303 ? -64.425 7.213 50.815 1.00 76.12 303 ILE A C 1
ATOM 2185 O O . ILE A 1 303 ? -63.997 7.286 51.966 1.00 76.12 303 ILE A O 1
ATOM 2189 N N . GLU A 1 304 ? -65.144 8.189 50.256 1.00 68.31 304 GLU A N 1
ATOM 2190 C CA . GLU A 1 304 ? -65.562 9.383 50.994 1.00 68.31 304 GLU A CA 1
ATOM 2191 C C . GLU A 1 304 ? -66.364 8.977 52.243 1.00 68.31 304 GLU A C 1
ATOM 2193 O O . GLU A 1 304 ? -67.425 8.361 52.145 1.00 68.31 304 GLU A O 1
ATOM 2198 N N . GLY A 1 305 ? -65.843 9.320 53.424 1.00 75.06 305 GLY A N 1
ATOM 2199 C CA . GLY A 1 305 ? -66.484 9.034 54.710 1.00 75.06 305 GLY A CA 1
ATOM 2200 C C . GLY A 1 305 ? -66.037 7.746 55.412 1.00 75.06 305 GLY A C 1
ATOM 2201 O O . GLY A 1 305 ? -66.479 7.521 56.538 1.00 75.06 305 GLY A O 1
ATOM 2202 N N . GLU A 1 306 ? -65.149 6.941 54.819 1.00 74.75 306 GLU A N 1
ATOM 2203 C CA . GLU A 1 306 ? -64.433 5.871 55.529 1.00 74.75 306 GLU A CA 1
ATOM 2204 C C . GLU A 1 306 ? -63.016 6.324 55.901 1.00 74.75 306 GLU A C 1
ATOM 2206 O O . GLU A 1 306 ? -62.344 6.994 55.117 1.00 74.75 306 GLU A O 1
ATOM 2211 N N . ASP A 1 307 ? -62.546 5.952 57.097 1.00 67.44 307 ASP A N 1
ATOM 2212 C CA . ASP A 1 307 ? -61.177 6.235 57.551 1.00 67.44 307 ASP A CA 1
ATOM 2213 C C . ASP A 1 307 ? -60.190 5.256 56.894 1.00 67.44 307 ASP A C 1
ATOM 2215 O O . ASP A 1 307 ? -59.614 4.366 57.520 1.00 67.44 307 ASP A O 1
ATOM 2219 N N . ASN A 1 308 ? -60.063 5.386 55.575 1.00 66.00 308 ASN A N 1
ATOM 2220 C CA . ASN A 1 308 ? -59.171 4.600 54.743 1.00 66.00 308 ASN A CA 1
ATOM 2221 C C . ASN A 1 308 ? -58.010 5.512 54.341 1.00 66.00 308 ASN A C 1
ATOM 2223 O O . ASN A 1 308 ? -58.057 6.176 53.308 1.00 66.00 308 ASN A O 1
ATOM 2227 N N . THR A 1 309 ? -56.967 5.568 55.171 1.00 62.91 309 THR A N 1
ATOM 2228 C CA . THR A 1 309 ? -55.715 6.256 54.821 1.00 62.91 309 THR A CA 1
ATOM 2229 C C . THR A 1 309 ? -55.117 5.633 53.559 1.00 62.91 309 THR A C 1
ATOM 2231 O O . THR A 1 309 ? -54.914 4.415 53.529 1.00 62.91 309 THR A O 1
ATOM 2234 N N . LEU A 1 310 ? -54.905 6.458 52.524 1.00 58.91 310 LEU A N 1
ATOM 2235 C CA . LEU A 1 310 ? -54.218 6.100 51.274 1.00 58.91 310 LEU A CA 1
ATOM 2236 C C . LEU A 1 310 ? -52.755 5.726 51.536 1.00 58.91 310 LEU A C 1
ATOM 2238 O O . LEU A 1 310 ? -52.112 6.451 52.330 1.00 58.91 310 LEU A O 1
#

Radius of gyration: 35.07 Å; chains: 1; bounding box: 123×34×106 Å

Secondary structure (DSSP, 8-state):
-------SS--TT-S-S-TT---PPEEEEEETT--EEEETTTT-----TTPPEEEEEEEE-SSSSS--EEEPSBS--EEEE-TT--EEEEEEEBTTSEEEEEE-TT--EEPPPEEEEEEETT--EEEEEEEEEEEEPPPEEEEEEEEE-EEETT-TT-EEEEEEEESS--SS-EEEEEEE-TTT-SS--STTEEEEEEEBTTSPEEEE--HHHHHHHHHH-EEEEE-TT-SEEEEEEEEP--SS----EEEEEEEEEEE-TT-EEEEE-EEEEEEEPPPPTTS-TT-TTPPPP----S-S---TTS----

pLDDT: mean 90.45, std 13.39, range [36.44, 98.81]

Sequence (310 aa):
ATGSIVDEDRVAGSEDRLGDFNDGDEAQSTDQGQPVSGNLLDNTSETDPSISLSVSNVQVDTDGDGVLDTIPTDGTPTAITDVNGDPIGSITVNANGDYTFTPDADFTGDVPEISYEVVDGNNQVLDDSNLTITVIPGAVEIKIEATIGTATEGTSDDTLEFSISQNVASDQDTVVNVRLDAANSPDITAGDIARLQYTKADGSVVDTTDQGEISAFLANGDDVLIAAGSKESLITISVADDSVYEQTEDLGLIISNAVNPNGVTITTATDSGVIEDEAAQDGTPQEGDRPTVSITATKDTAIEGEDNTL

Foldseek 3Di:
DPDDPDPPQCDDPHPRNQVPWDFEAAEEEEAAQDKDKDFSRPRIPDDDPVKDKWKDQKWFQQQQPPDIDGADQCQDWRWRAHVVRHGQFIKGHHRRRIMMTGGDNADFFKGTKIKIFMAIPVRDTRDIYIYIYGHHYAAKEKAKEFPPQEFEAPDPPTKTKIKIFIPYQGQWKKKKWKEWPCVQFVPDALQQFQWKWWAAPVRDIDTDRDSVVSRCCHVPTGIGIDGHRGGIIMIITDTYHDQDQDAKTKTKMFIDPMDTPNHYDYPHGMDIHIYAYQAPPVRRGRCNNPDDDDDDPPDPDDDVPDPDDD